Protein AF-A0A7J3B196-F1 (afdb_monomer)

Mean predicted aligned error: 16.02 Å

Sequence (245 aa):
MRGKVSGYLLSSLKEYFGDEKGEKIAEILSRSNIRCFDDLSTDIPDSLIELMEVSKSSFRNFLEEYGPQAIAKLKERVEDLSSKVKQLETQIGWAKERIQQSIDFRSSTSLKAMRELDVAIGILSSTVSSIQICCEKSSGIDERKAEIYSKTINEAAERLRRASDSDEEFSEQLKDAASSLERIVEIMRELRAGDLLDLLNYTLSILSDIKRTRMRLDFDKNSLILENILLKSKIVSLLCSRFNP

Solvent-accessible surface area (backbone atoms only — not comparable to full-atom values): 13078 Å² total; per-residue (Å²): 133,88,70,70,46,36,72,66,56,41,50,51,34,20,72,75,62,35,65,71,54,10,49,54,40,39,52,52,34,28,75,70,71,39,42,49,52,84,68,59,57,99,76,70,56,67,71,56,35,60,75,55,77,50,56,69,66,61,54,49,52,48,38,60,66,74,17,58,67,30,54,49,54,51,50,55,51,51,52,54,49,51,54,52,50,54,52,51,53,50,53,50,50,54,52,52,53,53,51,50,54,52,51,54,49,51,52,53,34,46,53,52,17,51,52,28,43,52,50,21,50,49,47,51,53,51,49,48,52,50,45,65,75,74,42,56,49,86,37,67,45,53,73,70,58,45,56,55,51,39,55,53,42,48,51,26,22,54,26,23,43,60,13,24,80,38,27,89,88,53,23,65,65,28,42,53,49,20,54,49,40,51,51,47,50,74,48,40,73,80,30,32,42,42,56,51,44,52,54,52,51,49,52,49,50,54,54,48,52,54,52,34,63,74,66,67,60,81,66,61,68,67,57,56,50,50,53,50,47,52,52,51,51,50,50,50,50,56,58,51,56,73,76,55,129

Nearest PDB structures (foldseek):
  6bqg-assembly1_A  TM=6.441E-01  e=1.304E+00  Homo sapiens
  7x8v-assembly5_E  TM=5.276E-01  e=1.187E+00  Oryza sativa Japonica Group
  6mrt-assembly1_A  TM=3.495E-01  e=8.253E+00  Escherichia coli K-12
  7waw-assembly1_A  TM=1.671E-01  e=9.511E+00  Candidatus Arsenophonus nilaparvatae
  2efl-assembly1_A-2  TM=1.698E-01  e=8.253E+00  Homo sapiens

Structure (mmCIF, N/CA/C/O backbone):
data_AF-A0A7J3B196-F1
#
_entry.id   AF-A0A7J3B196-F1
#
loop_
_atom_site.group_PDB
_atom_site.id
_atom_site.type_symbol
_atom_site.label_atom_id
_atom_site.label_alt_id
_atom_site.label_comp_id
_atom_site.label_asym_id
_atom_site.label_entity_id
_atom_site.label_seq_id
_atom_site.pdbx_PDB_ins_code
_atom_site.Cartn_x
_atom_site.Cartn_y
_atom_site.Cartn_z
_atom_site.occupancy
_atom_site.B_iso_or_equiv
_atom_site.auth_seq_id
_atom_site.auth_comp_id
_atom_site.auth_asym_id
_atom_site.auth_atom_id
_atom_site.pdbx_PDB_model_num
ATOM 1 N N . MET A 1 1 ? -50.092 9.506 54.438 1.00 41.31 1 MET A N 1
ATOM 2 C CA . MET A 1 1 ? -49.632 8.531 53.424 1.00 41.31 1 MET A CA 1
ATOM 3 C C . MET A 1 1 ? -48.629 7.596 54.092 1.00 41.31 1 MET A C 1
ATOM 5 O O . MET A 1 1 ? -47.586 8.076 54.511 1.00 41.31 1 MET A O 1
ATOM 9 N N . ARG A 1 2 ? -48.962 6.313 54.312 1.00 44.88 2 ARG A N 1
ATOM 10 C CA . ARG A 1 2 ? -48.014 5.333 54.885 1.00 44.88 2 ARG A CA 1
ATOM 11 C C . ARG A 1 2 ? -46.965 4.995 53.816 1.00 44.88 2 ARG A C 1
ATOM 13 O O . ARG A 1 2 ? -47.340 4.642 52.701 1.00 44.88 2 ARG A O 1
ATOM 20 N N . GLY A 1 3 ? -45.687 5.209 54.129 1.00 55.03 3 GLY A N 1
ATOM 21 C CA . GLY A 1 3 ? -44.577 5.098 53.178 1.00 55.03 3 GLY A CA 1
ATOM 22 C C . GLY A 1 3 ? -44.318 3.651 52.763 1.00 55.03 3 GLY A C 1
ATOM 23 O O . GLY A 1 3 ? -44.183 2.782 53.619 1.00 55.03 3 GLY A O 1
ATOM 24 N N . LYS A 1 4 ? -44.262 3.400 51.452 1.00 76.94 4 LYS A N 1
ATOM 25 C CA . LYS A 1 4 ? -43.912 2.093 50.879 1.00 76.94 4 LYS A CA 1
ATOM 26 C C . LYS A 1 4 ? -42.392 1.898 50.879 1.00 76.94 4 LYS A C 1
ATOM 28 O O . LYS A 1 4 ? -41.651 2.873 50.761 1.00 76.94 4 LYS A O 1
ATOM 33 N N . VAL A 1 5 ? -41.959 0.641 50.982 1.00 83.69 5 VAL A N 1
ATOM 34 C CA . VAL A 1 5 ? -40.577 0.220 50.696 1.00 83.69 5 VAL A CA 1
ATOM 35 C C . VAL A 1 5 ? -40.200 0.635 49.271 1.00 83.69 5 VAL A C 1
ATOM 37 O O . VAL A 1 5 ? -41.066 0.668 48.390 1.00 83.69 5 VAL A O 1
ATOM 40 N N . SER A 1 6 ? -38.932 0.988 49.041 1.00 86.50 6 SER A N 1
ATOM 41 C CA . SER A 1 6 ? -38.449 1.354 47.708 1.00 86.50 6 SER A CA 1
ATOM 42 C C . SER A 1 6 ? -38.717 0.229 46.700 1.00 86.50 6 SER A C 1
ATOM 44 O O . SER A 1 6 ? -38.624 -0.955 47.027 1.00 86.50 6 SER A O 1
ATOM 46 N N . GLY A 1 7 ? -39.044 0.593 45.455 1.00 84.69 7 GLY A N 1
ATOM 47 C CA . GLY A 1 7 ? -39.324 -0.396 44.408 1.00 84.69 7 GLY A CA 1
ATOM 48 C C . GLY A 1 7 ? -38.152 -1.353 44.177 1.00 84.69 7 GLY A C 1
ATOM 49 O O . GLY A 1 7 ? -38.367 -2.532 43.937 1.00 84.69 7 GLY A O 1
ATOM 50 N N . TYR A 1 8 ? -36.921 -0.864 44.339 1.00 85.00 8 TYR A N 1
ATOM 51 C CA . TYR A 1 8 ? -35.714 -1.677 44.222 1.00 85.00 8 TYR A CA 1
ATOM 52 C C . TYR A 1 8 ? -35.597 -2.720 45.346 1.00 85.00 8 TYR A C 1
ATOM 54 O O . TYR A 1 8 ? -35.423 -3.896 45.051 1.00 85.00 8 TYR A O 1
ATOM 62 N N . LEU A 1 9 ? -35.784 -2.331 46.617 1.00 86.62 9 LEU A N 1
ATOM 63 C CA . LEU A 1 9 ? -35.750 -3.275 47.746 1.00 86.62 9 LEU A CA 1
ATOM 64 C C . LEU A 1 9 ? -36.871 -4.318 47.644 1.00 86.62 9 LEU A C 1
ATOM 66 O O . LEU A 1 9 ? -36.633 -5.494 47.900 1.00 86.62 9 LEU A O 1
ATOM 70 N N . LEU A 1 10 ? -38.067 -3.917 47.203 1.00 90.12 10 LEU A N 1
ATOM 71 C CA . LEU A 1 10 ? -39.160 -4.854 46.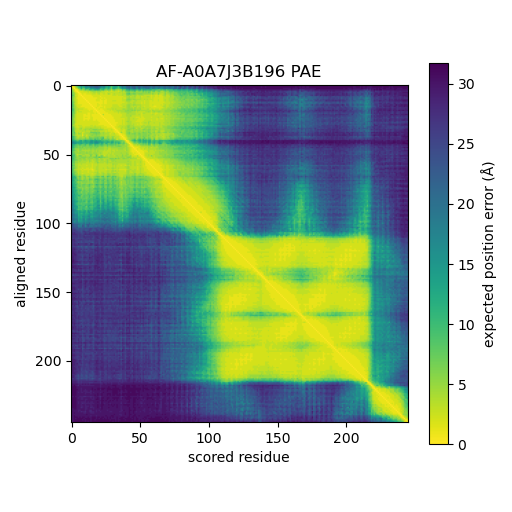940 1.00 90.12 10 LEU A CA 1
ATOM 72 C C . LEU A 1 10 ? -38.793 -5.870 45.848 1.00 90.12 10 LEU A C 1
ATOM 74 O O . LEU A 1 10 ? -38.985 -7.066 46.053 1.00 90.12 10 LEU A O 1
ATOM 78 N N . SER A 1 11 ? -38.260 -5.415 44.712 1.00 90.19 11 SER A N 1
ATOM 79 C CA . SER A 1 11 ? -37.861 -6.307 43.618 1.00 90.19 11 SER A CA 1
ATOM 80 C C . SER A 1 11 ? -36.765 -7.283 44.043 1.00 90.19 11 SER A C 1
ATOM 82 O O . SER A 1 11 ? -36.905 -8.474 43.797 1.00 90.19 11 SER A O 1
ATOM 84 N N . SER A 1 12 ? -35.728 -6.822 44.748 1.00 89.88 12 SER A N 1
ATOM 85 C CA . SER A 1 12 ? -34.648 -7.698 45.220 1.00 89.88 12 SER A CA 1
ATOM 86 C C . SER A 1 12 ? -35.123 -8.717 46.259 1.00 89.88 12 SER A C 1
ATOM 88 O O . SER A 1 12 ? -34.687 -9.864 46.242 1.00 89.88 12 SER A O 1
ATOM 90 N N . LEU A 1 13 ? -36.039 -8.335 47.157 1.00 89.94 13 LEU A N 1
ATOM 91 C CA . LEU A 1 13 ? -36.634 -9.272 48.116 1.00 89.94 13 LEU A CA 1
ATOM 92 C C . LEU A 1 13 ? -37.448 -10.362 47.412 1.00 89.94 13 LEU A C 1
ATOM 94 O O . LEU A 1 13 ? -37.374 -11.523 47.809 1.00 89.94 13 LEU A O 1
ATOM 98 N N . LYS A 1 14 ? -38.204 -10.000 46.371 1.00 92.50 14 LYS A N 1
ATOM 99 C CA . LYS A 1 14 ? -38.949 -10.957 45.542 1.00 92.50 14 LYS A CA 1
ATOM 100 C C . LYS A 1 14 ? -38.027 -11.879 44.756 1.00 92.50 14 LYS A C 1
ATOM 102 O O . LYS A 1 14 ? -38.276 -13.076 44.697 1.00 92.50 14 LYS A O 1
ATOM 107 N N . GLU A 1 15 ? -36.958 -11.332 44.191 1.00 91.81 15 GLU A N 1
ATOM 108 C CA . GLU A 1 15 ? -35.972 -12.095 43.428 1.00 91.81 15 GLU A CA 1
ATOM 109 C C . GLU A 1 15 ? -35.253 -13.128 44.307 1.00 91.81 15 GLU A C 1
ATOM 111 O O . GLU A 1 15 ? -35.120 -14.283 43.913 1.00 91.81 15 GLU A O 1
ATOM 116 N N . TYR A 1 16 ? -34.869 -12.752 45.531 1.00 91.31 16 TYR A N 1
ATOM 117 C CA . TYR A 1 16 ? -34.111 -13.633 46.421 1.00 91.31 16 TYR A CA 1
ATOM 118 C C . TYR A 1 16 ? -34.982 -14.607 47.237 1.00 91.31 16 TYR A C 1
ATOM 120 O O . TYR A 1 16 ? -34.600 -15.759 47.441 1.00 91.31 16 TYR A O 1
ATOM 128 N N . PHE A 1 17 ? -36.150 -14.171 47.728 1.00 89.00 17 PHE A N 1
ATOM 129 C CA . PHE A 1 17 ? -37.017 -14.978 48.604 1.00 89.00 17 PHE A CA 1
ATOM 130 C C . PHE A 1 17 ? -38.280 -15.529 47.915 1.00 89.00 17 PHE A C 1
ATOM 132 O O . PHE A 1 17 ? -38.997 -16.320 48.532 1.00 89.00 17 PHE A O 1
ATOM 139 N N . GLY A 1 18 ? -38.551 -15.141 46.665 1.00 90.69 18 GLY A N 1
ATOM 140 C CA . GLY A 1 18 ? -39.780 -15.444 45.920 1.00 90.69 18 GLY A CA 1
ATOM 141 C C . GLY A 1 18 ? -40.852 -14.355 46.063 1.00 90.69 18 GLY A C 1
ATOM 142 O O . GLY A 1 18 ? -40.863 -13.613 47.043 1.00 90.69 18 GLY A O 1
ATOM 143 N N . ASP A 1 19 ? -41.779 -14.267 45.102 1.00 90.31 19 ASP A N 1
ATOM 144 C CA . ASP A 1 19 ? -42.764 -13.174 45.009 1.00 90.31 19 ASP A CA 1
ATOM 145 C C . ASP A 1 19 ? -43.614 -12.986 46.279 1.00 90.31 19 ASP A C 1
ATOM 147 O O . ASP A 1 19 ? -43.633 -11.896 46.853 1.00 90.31 19 ASP A O 1
ATOM 151 N N . GLU A 1 20 ? -44.283 -14.042 46.755 1.00 89.31 20 GLU A N 1
ATOM 152 C CA . GLU A 1 20 ? -45.166 -13.969 47.932 1.00 89.31 20 GLU A CA 1
ATOM 153 C C . GLU A 1 20 ? -44.391 -13.652 49.219 1.00 89.31 20 GLU A C 1
ATOM 155 O O . GLU A 1 20 ? -44.787 -12.801 50.021 1.00 89.31 20 GLU A O 1
ATOM 160 N N . LYS A 1 21 ? -43.250 -14.323 49.421 1.00 89.06 21 LYS A N 1
ATOM 161 C CA . LYS A 1 21 ? -42.433 -14.149 50.627 1.00 89.06 21 LYS A CA 1
ATOM 162 C C . LYS A 1 21 ? -41.728 -12.791 50.631 1.00 89.06 21 LYS A C 1
ATOM 164 O O . LYS A 1 21 ? -41.655 -12.150 51.677 1.00 89.06 21 LYS A O 1
ATOM 169 N N . GLY A 1 22 ? -41.274 -12.323 49.471 1.00 90.06 22 GLY A N 1
ATOM 170 C CA . GLY A 1 22 ? -40.682 -11.003 49.283 1.00 90.06 22 GLY A CA 1
ATOM 171 C C . GLY A 1 22 ? -41.661 -9.869 49.594 1.00 90.06 22 GLY A C 1
ATOM 172 O O . GLY A 1 22 ? -41.281 -8.916 50.275 1.00 90.06 22 GLY A O 1
ATOM 173 N N . GLU A 1 23 ? -42.933 -9.985 49.189 1.00 91.38 23 GLU A N 1
ATOM 174 C CA . GLU A 1 23 ? -43.976 -9.013 49.568 1.00 91.38 23 GLU A CA 1
ATOM 175 C C . GLU A 1 23 ? -44.238 -8.999 51.072 1.00 91.38 23 GLU A C 1
ATOM 177 O O . GLU A 1 23 ? -44.279 -7.921 51.670 1.00 91.38 23 GLU A O 1
ATOM 182 N N . LYS A 1 24 ? -44.355 -10.178 51.697 1.00 90.00 24 LYS A N 1
ATOM 183 C CA . LYS A 1 24 ? -44.566 -10.297 53.148 1.00 90.00 24 LYS A CA 1
ATOM 184 C C . LYS A 1 24 ? -43.415 -9.656 53.930 1.00 90.00 24 LYS A C 1
ATOM 186 O O . LYS A 1 24 ? -43.651 -8.882 54.858 1.00 90.00 24 LYS A O 1
ATOM 191 N N . ILE A 1 25 ? -42.169 -9.920 53.530 1.00 88.56 25 ILE A N 1
ATOM 192 C CA . ILE A 1 25 ? -40.979 -9.316 54.146 1.00 88.56 25 ILE A CA 1
ATOM 193 C C . ILE A 1 25 ? -40.972 -7.794 53.940 1.00 88.56 25 ILE A C 1
ATOM 195 O O . ILE A 1 25 ? -40.754 -7.050 54.897 1.00 88.56 25 ILE A O 1
ATOM 199 N N . ALA A 1 26 ? -41.273 -7.305 52.734 1.00 88.62 26 ALA A N 1
ATOM 200 C CA . ALA A 1 26 ? -41.348 -5.869 52.464 1.00 88.62 26 ALA A CA 1
ATOM 201 C C . ALA A 1 26 ? -42.437 -5.170 53.299 1.00 88.62 26 ALA A C 1
ATOM 203 O O . ALA A 1 26 ? -42.236 -4.050 53.776 1.00 88.62 26 ALA A O 1
ATOM 204 N N . GLU A 1 27 ? -43.576 -5.824 53.530 1.00 88.50 27 GLU A N 1
ATOM 205 C CA . GLU A 1 27 ? -44.625 -5.298 54.404 1.00 88.50 27 GLU A CA 1
ATOM 206 C C . GLU A 1 27 ? -44.141 -5.167 55.857 1.00 88.50 27 GLU A C 1
ATOM 208 O O . GLU A 1 27 ? -44.372 -4.137 56.501 1.00 88.50 27 GLU A O 1
ATOM 213 N N . ILE A 1 28 ? -43.427 -6.174 56.365 1.00 88.38 28 ILE A N 1
ATOM 214 C CA . ILE A 1 28 ? -42.845 -6.165 57.714 1.00 88.38 28 ILE A CA 1
ATOM 215 C C . ILE A 1 28 ? -41.808 -5.042 57.850 1.00 88.38 28 ILE A C 1
ATOM 217 O O . ILE A 1 28 ? -41.859 -4.275 58.812 1.00 88.38 28 ILE A O 1
ATOM 221 N N . LEU A 1 29 ? -40.920 -4.879 56.865 1.00 86.81 29 LEU A N 1
ATOM 222 C CA . LEU A 1 29 ? -39.924 -3.802 56.849 1.00 86.81 29 LEU A CA 1
ATOM 223 C C . LEU A 1 29 ? -40.579 -2.411 56.812 1.00 86.81 29 LEU A C 1
ATOM 225 O O . LEU A 1 29 ? -40.181 -1.526 57.572 1.00 86.81 29 LEU A O 1
ATOM 229 N N . SER A 1 30 ? -41.643 -2.237 56.017 1.00 86.06 30 SER A N 1
ATOM 230 C CA . SER A 1 30 ? -42.423 -0.991 55.959 1.00 86.06 30 SER A CA 1
ATOM 231 C C . SER A 1 30 ? -43.007 -0.609 57.322 1.00 86.06 30 SER A C 1
ATOM 233 O O . SER A 1 30 ? -42.942 0.556 57.723 1.00 86.06 30 SER A O 1
ATOM 235 N N . ARG A 1 31 ? -43.552 -1.589 58.059 1.00 86.06 31 ARG A N 1
ATOM 236 C CA . ARG A 1 31 ? -44.098 -1.392 59.416 1.00 86.06 31 ARG A CA 1
ATOM 237 C C . ARG A 1 31 ? -43.011 -1.012 60.422 1.00 86.06 31 ARG A C 1
ATOM 239 O O . ARG A 1 31 ? -43.276 -0.223 61.324 1.00 86.06 31 ARG A O 1
ATOM 246 N N . SER A 1 32 ? -41.797 -1.513 60.218 1.00 81.19 32 SER A N 1
ATOM 247 C CA . SER A 1 32 ? -40.608 -1.222 61.025 1.00 81.19 32 SER A CA 1
ATOM 248 C C . SER A 1 32 ? -39.876 0.061 60.611 1.00 81.19 32 SER A C 1
ATOM 250 O O . SER A 1 32 ? -38.779 0.315 61.094 1.00 81.19 32 SER A O 1
ATOM 252 N N . ASN A 1 33 ? -40.476 0.889 59.743 1.00 81.31 33 ASN A N 1
ATOM 253 C CA . ASN A 1 33 ? -39.894 2.126 59.206 1.00 81.31 33 ASN A CA 1
ATOM 254 C C . ASN A 1 33 ? -38.612 1.951 58.367 1.00 81.31 33 ASN A C 1
ATOM 256 O O . ASN A 1 33 ? -37.976 2.952 58.050 1.00 81.31 33 ASN A O 1
ATOM 260 N N . ILE A 1 34 ? -38.282 0.735 57.929 1.00 83.12 34 ILE A N 1
ATOM 261 C CA . ILE A 1 34 ? -37.168 0.471 57.009 1.00 83.12 34 ILE A CA 1
ATOM 262 C C . ILE A 1 34 ? -37.687 0.635 55.584 1.00 83.12 34 ILE A C 1
ATOM 264 O O . ILE A 1 34 ? -38.625 -0.053 55.170 1.00 83.12 34 ILE A O 1
ATOM 268 N N . ARG A 1 35 ? -37.117 1.580 54.834 1.00 80.69 35 ARG A N 1
ATOM 269 C CA . ARG A 1 35 ? -37.657 1.981 53.525 1.00 80.69 35 ARG A CA 1
ATOM 270 C C . ARG A 1 35 ? -36.698 1.707 52.378 1.00 80.69 35 ARG A C 1
ATOM 272 O O . ARG A 1 35 ? -37.167 1.507 51.256 1.00 80.69 35 ARG A O 1
ATOM 279 N N . CYS A 1 36 ? -35.395 1.667 52.632 1.00 81.44 36 CYS A N 1
ATOM 280 C CA . CYS A 1 36 ? -34.379 1.329 51.638 1.00 81.44 36 CYS A CA 1
ATOM 281 C C . CYS A 1 36 ? -33.249 0.474 52.232 1.00 81.44 36 CYS A C 1
ATOM 283 O O . CYS A 1 36 ? -33.214 0.195 53.426 1.00 81.44 36 CYS A O 1
ATOM 285 N N . PHE A 1 37 ? -32.326 0.043 51.369 1.00 77.94 37 PHE A N 1
ATOM 286 C CA . PHE A 1 37 ? -31.158 -0.744 51.764 1.00 77.94 37 PHE A CA 1
ATOM 287 C C . PHE A 1 37 ? -30.212 0.000 52.713 1.00 77.94 37 PHE A C 1
ATOM 289 O O . PHE A 1 37 ? -29.595 -0.648 53.549 1.00 77.94 37 PHE A O 1
ATOM 296 N N . ASP A 1 38 ? -30.118 1.330 52.623 1.00 75.69 38 ASP A N 1
ATOM 297 C CA . ASP A 1 38 ? -29.235 2.133 53.485 1.00 75.69 38 ASP A CA 1
ATOM 298 C C . ASP A 1 38 ? -29.689 2.133 54.958 1.00 75.69 38 ASP A C 1
ATOM 300 O O . ASP A 1 38 ? -28.868 2.309 55.856 1.00 75.69 38 ASP A O 1
ATOM 304 N N . ASP A 1 39 ? -30.982 1.886 55.211 1.00 76.06 39 ASP A N 1
ATOM 305 C CA . ASP A 1 39 ? -31.559 1.770 56.559 1.00 76.06 39 ASP A CA 1
ATOM 306 C C . ASP A 1 39 ? -31.238 0.412 57.215 1.00 76.06 39 ASP A C 1
ATOM 308 O O . ASP A 1 39 ? -31.331 0.257 58.436 1.00 76.06 39 ASP A O 1
ATOM 312 N N . LEU A 1 40 ? -30.882 -0.591 56.405 1.00 72.25 40 LEU A N 1
ATOM 313 C CA . LEU A 1 40 ? -30.475 -1.914 56.863 1.00 72.25 40 LEU A CA 1
ATOM 314 C C . LEU A 1 40 ? -28.986 -1.856 57.219 1.00 72.25 40 LEU A C 1
ATOM 316 O O . LEU A 1 40 ? -28.114 -2.157 56.404 1.00 72.25 40 LEU A O 1
ATOM 320 N N . SER A 1 41 ? -28.688 -1.451 58.457 1.00 64.00 41 SER A N 1
ATOM 321 C CA . SER A 1 41 ? -27.350 -1.635 59.023 1.00 64.00 41 SER A CA 1
ATOM 322 C C . SER A 1 41 ? -27.016 -3.133 59.116 1.00 64.00 41 SER A C 1
ATOM 324 O O . SER A 1 41 ? -27.888 -4.000 59.023 1.00 64.00 41 SER A O 1
ATOM 326 N N . THR A 1 42 ? -25.742 -3.471 59.318 1.00 59.94 42 THR A N 1
ATOM 327 C CA . THR A 1 42 ? -25.288 -4.868 59.460 1.00 59.94 42 THR A CA 1
ATOM 328 C C . THR A 1 42 ? -25.933 -5.629 60.628 1.00 59.94 42 THR A C 1
ATOM 330 O O . THR A 1 42 ? -25.859 -6.861 60.645 1.00 59.94 42 THR A O 1
ATOM 333 N N . ASP A 1 43 ? -26.588 -4.930 61.563 1.00 63.16 43 ASP A N 1
ATOM 334 C CA . ASP A 1 43 ? -27.217 -5.503 62.753 1.00 63.16 43 ASP A CA 1
ATOM 335 C C . ASP A 1 43 ? -28.735 -5.328 62.726 1.00 63.16 43 ASP A C 1
ATOM 337 O O . ASP A 1 43 ? -29.312 -4.377 63.255 1.00 63.16 43 ASP A O 1
ATOM 341 N N . ILE A 1 44 ? -29.397 -6.304 62.114 1.00 71.88 44 ILE A N 1
ATOM 342 C CA . ILE A 1 44 ? -30.852 -6.409 62.145 1.00 71.88 44 ILE A CA 1
ATOM 343 C C . ILE A 1 44 ? -31.277 -6.994 63.496 1.00 71.88 44 ILE A C 1
ATOM 345 O O . ILE A 1 44 ? -30.739 -8.039 63.883 1.00 71.88 44 ILE A O 1
ATOM 349 N N . PRO A 1 45 ? -32.249 -6.380 64.201 1.00 78.12 45 PRO A N 1
ATOM 350 C CA . PRO A 1 45 ? -32.761 -6.914 65.457 1.00 78.12 45 PRO A CA 1
ATOM 351 C C . PRO A 1 45 ? -33.286 -8.342 65.288 1.00 78.12 45 PRO A C 1
ATOM 353 O O . PRO A 1 45 ? -34.030 -8.618 64.345 1.00 78.12 45 PRO A O 1
ATOM 356 N N . ASP A 1 46 ? -32.963 -9.235 66.225 1.00 78.75 46 ASP A N 1
ATOM 357 C CA . ASP A 1 46 ? -33.421 -10.632 66.172 1.00 78.75 46 ASP A CA 1
ATOM 358 C C . ASP A 1 46 ? -34.958 -10.726 66.159 1.00 78.75 46 ASP A C 1
ATOM 360 O O . ASP A 1 46 ? -35.521 -11.545 65.438 1.00 78.75 46 ASP A O 1
ATOM 364 N N . SER A 1 47 ? -35.644 -9.793 66.826 1.00 79.50 47 SER A N 1
ATOM 365 C CA . SER A 1 47 ? -37.106 -9.665 66.779 1.00 79.50 47 SER A CA 1
ATOM 366 C C . SER A 1 47 ? -37.650 -9.381 65.374 1.00 79.50 47 SER A C 1
ATOM 368 O O . SER A 1 47 ? -38.740 -9.831 65.031 1.00 79.50 47 SER A O 1
ATOM 370 N N . LEU A 1 48 ? -36.906 -8.656 64.534 1.00 80.56 48 LEU A N 1
ATOM 371 C CA . LEU A 1 48 ? -37.299 -8.404 63.149 1.00 80.56 48 LEU A CA 1
ATOM 372 C C . LEU A 1 48 ? -37.059 -9.640 62.273 1.00 80.56 48 LEU A C 1
ATOM 374 O O . LEU A 1 48 ? -37.883 -9.945 61.416 1.00 80.56 48 LEU A O 1
ATOM 378 N N . ILE A 1 49 ? -35.966 -10.371 62.511 1.00 83.19 49 ILE A N 1
ATOM 379 C CA . ILE A 1 49 ? -35.664 -11.641 61.832 1.00 83.19 49 ILE A CA 1
ATOM 380 C C . ILE A 1 49 ? -36.750 -12.686 62.122 1.00 83.19 49 ILE A C 1
ATOM 382 O O . ILE A 1 49 ? -37.239 -13.330 61.193 1.00 83.19 49 ILE A O 1
ATOM 386 N N . GLU A 1 50 ? -37.166 -12.805 63.385 1.00 82.31 50 GLU A N 1
ATOM 387 C CA . GLU A 1 50 ? -38.256 -13.693 63.804 1.00 82.31 50 GLU A CA 1
ATOM 388 C C . GLU A 1 50 ? -39.570 -13.348 63.098 1.00 82.31 50 GLU A C 1
ATOM 390 O O . GLU A 1 50 ? -40.226 -14.234 62.551 1.00 82.31 50 GLU A O 1
ATOM 395 N N . LEU A 1 51 ? -39.922 -12.058 63.031 1.00 82.69 51 LEU A N 1
ATOM 396 C CA . LEU A 1 51 ? -41.130 -11.597 62.340 1.00 82.69 51 LEU A CA 1
ATOM 397 C C . LEU A 1 51 ? -41.107 -11.892 60.835 1.00 82.69 51 LEU A C 1
ATOM 399 O O . LEU A 1 51 ? -42.152 -12.178 60.255 1.00 82.69 51 LEU A O 1
ATOM 403 N N . MET A 1 52 ? -39.935 -11.817 60.201 1.00 83.81 52 MET A N 1
ATOM 404 C CA . MET A 1 52 ? -39.757 -12.097 58.772 1.00 83.81 52 MET A CA 1
ATOM 405 C C . MET A 1 52 ? -39.738 -13.595 58.434 1.00 83.81 52 MET A C 1
ATOM 407 O O . MET A 1 52 ?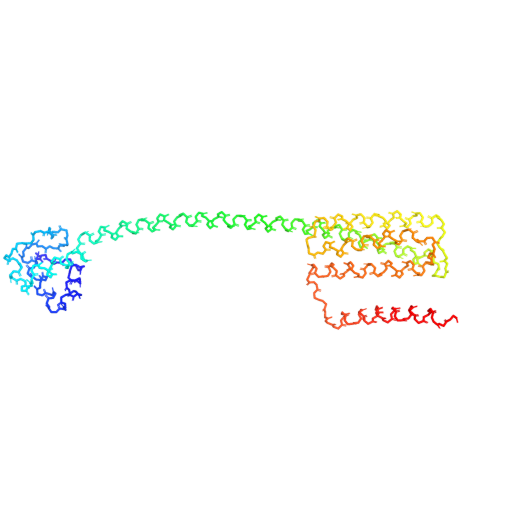 -39.748 -13.933 57.249 1.00 83.81 52 MET A O 1
ATOM 411 N N . GLU A 1 53 ? -39.717 -14.488 59.431 1.00 84.50 53 GLU A N 1
ATOM 412 C CA . GLU A 1 53 ? -39.677 -15.947 59.236 1.00 84.50 53 GLU A CA 1
ATOM 413 C C . GLU A 1 53 ? -38.516 -16.385 58.307 1.00 84.50 53 GLU A C 1
ATOM 415 O O . GLU A 1 53 ? -38.653 -17.228 57.405 1.00 84.50 53 GLU A O 1
ATOM 420 N N . VAL A 1 54 ? -37.347 -15.767 58.495 1.00 84.81 54 VAL A N 1
ATOM 421 C CA . VAL A 1 54 ? -36.097 -16.083 57.786 1.00 84.81 54 VAL A CA 1
ATOM 422 C C . VAL A 1 54 ? -34.978 -16.316 58.789 1.00 84.81 54 VAL A C 1
ATOM 424 O O . VAL A 1 54 ? -35.004 -15.796 59.899 1.00 84.81 54 VAL A O 1
ATOM 427 N N . SER A 1 55 ? -33.965 -17.097 58.413 1.00 86.06 55 SER A N 1
ATOM 428 C CA . SER A 1 55 ? -32.776 -17.217 59.252 1.00 86.06 55 SER A CA 1
ATOM 429 C C . SER A 1 55 ? -31.923 -15.949 59.158 1.00 86.06 55 SER A C 1
ATOM 431 O O . SER A 1 55 ? -31.808 -15.324 58.099 1.00 86.06 55 SER A O 1
ATOM 433 N N . LYS A 1 56 ? -31.247 -15.608 60.260 1.00 84.00 56 LYS A N 1
ATOM 434 C CA . LYS A 1 56 ? -30.291 -14.491 60.310 1.00 84.00 56 LYS A CA 1
ATOM 435 C C . LYS A 1 56 ? -29.187 -14.623 59.254 1.00 84.00 56 LYS A C 1
ATOM 437 O O . LYS A 1 56 ? -28.787 -13.631 58.655 1.00 84.00 56 LYS A O 1
ATOM 442 N N . SER A 1 57 ? -28.732 -15.850 58.984 1.00 85.88 57 SER A N 1
ATOM 443 C CA . SER A 1 57 ? -27.755 -16.136 57.927 1.00 85.88 57 SER A CA 1
ATOM 444 C C . SER A 1 57 ? -28.306 -15.858 56.528 1.00 85.88 57 SER A C 1
ATOM 446 O O . SER A 1 57 ? -27.630 -15.222 55.728 1.00 85.88 57 SER A O 1
ATOM 448 N N . SER A 1 58 ? -29.547 -16.262 56.241 1.00 86.25 58 SER A N 1
ATOM 449 C CA . SER A 1 58 ? -30.163 -16.046 54.929 1.00 86.25 58 SER A CA 1
ATOM 450 C C . SER A 1 58 ? -30.350 -14.564 54.621 1.00 86.25 58 SER A C 1
ATOM 452 O O . SER A 1 58 ? -30.143 -14.152 53.482 1.00 86.25 58 SER A O 1
ATOM 454 N N . PHE A 1 59 ? -30.737 -13.763 55.616 1.00 85.81 59 PHE A N 1
ATOM 455 C CA . PHE A 1 59 ? -30.911 -12.326 55.420 1.00 85.81 59 PHE A CA 1
ATOM 456 C C . PHE A 1 59 ? -29.570 -11.581 55.352 1.00 85.81 59 PHE A C 1
ATOM 458 O O . PHE A 1 59 ? -29.436 -10.617 54.602 1.00 85.81 59 PHE A O 1
ATOM 465 N N . ARG A 1 60 ? -28.542 -12.048 56.074 1.00 84.56 60 ARG A N 1
ATOM 466 C CA . ARG A 1 60 ? -27.183 -11.510 55.932 1.00 84.56 60 ARG A CA 1
ATOM 467 C C . ARG A 1 60 ? -26.628 -11.752 54.525 1.00 84.56 60 ARG A C 1
ATOM 469 O O . ARG A 1 60 ? -26.135 -10.807 53.926 1.00 84.56 60 ARG A O 1
ATOM 476 N N . ASN A 1 61 ? -26.793 -12.954 53.971 1.00 86.62 61 ASN A N 1
ATOM 477 C CA . ASN A 1 61 ? -26.391 -13.248 52.590 1.00 86.62 61 ASN A CA 1
ATOM 478 C C . ASN A 1 61 ? -27.121 -12.347 51.581 1.00 86.62 61 ASN A C 1
ATOM 480 O O . ASN A 1 61 ? -26.495 -11.799 50.681 1.00 86.62 61 ASN A O 1
ATOM 484 N N . PHE A 1 62 ? -28.423 -12.115 51.783 1.00 88.19 62 PHE A N 1
ATOM 485 C CA . PHE A 1 62 ? -29.184 -11.159 50.975 1.00 88.19 62 PHE A CA 1
ATOM 486 C C . PHE A 1 62 ? -28.578 -9.745 51.022 1.00 88.19 62 PHE A C 1
ATOM 488 O O . PHE A 1 62 ? -28.425 -9.105 49.984 1.00 88.19 62 PHE A O 1
ATOM 495 N N . LEU A 1 63 ? -28.189 -9.252 52.202 1.00 84.62 63 LEU A N 1
ATOM 496 C CA . LEU A 1 63 ? -27.526 -7.948 52.328 1.00 84.62 63 LEU A CA 1
ATOM 497 C C . LEU A 1 63 ? -26.118 -7.921 51.718 1.00 84.62 63 LEU A C 1
ATOM 499 O O . LEU A 1 63 ? -25.690 -6.879 51.224 1.00 84.62 63 LEU A O 1
ATOM 503 N N . GLU A 1 64 ? -25.392 -9.035 51.739 1.00 83.44 64 GLU A N 1
ATOM 504 C CA . GLU A 1 64 ? -24.082 -9.144 51.090 1.00 83.44 64 GLU A CA 1
ATOM 505 C C . GLU A 1 64 ? -24.180 -9.133 49.560 1.00 83.44 64 GLU A C 1
ATOM 507 O O . GLU A 1 64 ? -23.255 -8.657 48.901 1.00 83.44 64 GLU A O 1
ATOM 512 N N . GLU A 1 65 ? -25.290 -9.622 49.002 1.00 85.56 65 GLU A N 1
ATOM 513 C CA . GLU A 1 65 ? -25.512 -9.734 47.558 1.00 85.56 65 GLU A CA 1
ATOM 514 C C . GLU A 1 65 ? -26.239 -8.516 46.962 1.00 85.56 65 GLU A C 1
ATOM 516 O O . GLU A 1 65 ? -25.850 -8.027 45.902 1.00 85.56 65 GLU A O 1
ATOM 521 N N . TYR A 1 66 ? -27.241 -7.973 47.662 1.00 83.88 66 TYR A N 1
ATOM 522 C CA . TYR A 1 66 ? -28.098 -6.876 47.177 1.00 83.88 66 TYR A CA 1
ATOM 523 C C . TYR A 1 66 ? -27.988 -5.590 48.008 1.00 83.88 66 TYR A C 1
ATOM 525 O O . TYR A 1 66 ? -28.490 -4.541 47.602 1.00 83.88 66 TYR A O 1
ATOM 533 N N . GLY A 1 67 ? -27.360 -5.647 49.184 1.00 82.88 67 GLY A N 1
ATOM 534 C CA . GLY A 1 67 ? -27.304 -4.526 50.117 1.00 82.88 67 GLY A CA 1
ATOM 535 C C . GLY A 1 67 ? -26.271 -3.445 49.770 1.00 82.88 67 GLY A C 1
ATOM 536 O O . GLY A 1 67 ? -25.590 -3.499 48.740 1.00 82.88 67 GLY A O 1
ATOM 537 N N . PRO A 1 68 ? -26.102 -2.447 50.657 1.00 80.44 68 PRO A N 1
ATOM 538 C CA . PRO A 1 68 ? -25.273 -1.266 50.396 1.00 80.44 68 PRO A CA 1
ATOM 539 C C . PRO A 1 68 ? -23.812 -1.596 50.062 1.00 80.44 68 PRO A C 1
ATOM 541 O O . PRO A 1 68 ? -23.191 -0.934 49.230 1.00 80.44 68 PRO A O 1
ATOM 544 N N . GLN A 1 69 ? -23.264 -2.652 50.671 1.00 78.12 69 GLN A N 1
ATOM 545 C CA . GLN A 1 69 ? -21.888 -3.099 50.437 1.00 78.12 69 GLN A CA 1
ATOM 546 C C . GLN A 1 69 ? -21.698 -3.685 49.030 1.00 78.12 69 GLN A C 1
ATOM 548 O O . GLN A 1 69 ? -20.666 -3.444 48.403 1.00 78.12 69 GLN A O 1
ATOM 553 N N . ALA A 1 70 ? -22.690 -4.416 48.513 1.00 82.06 70 ALA A N 1
ATOM 554 C CA . ALA A 1 70 ? -22.675 -4.931 47.147 1.00 82.06 70 ALA A CA 1
ATOM 555 C C . ALA A 1 70 ? -22.738 -3.787 46.129 1.00 82.06 70 ALA A C 1
ATOM 557 O O . ALA A 1 70 ? -21.945 -3.734 45.187 1.00 82.06 70 ALA A O 1
ATOM 558 N N . ILE A 1 71 ? -23.624 -2.817 46.377 1.00 82.50 71 ILE A N 1
ATOM 559 C CA . ILE A 1 71 ? -23.772 -1.615 45.548 1.00 82.50 71 ILE A CA 1
ATOM 560 C C . ILE A 1 71 ? -22.470 -0.800 45.534 1.00 82.50 71 ILE A C 1
ATOM 562 O O . ILE A 1 71 ? -22.052 -0.334 44.474 1.00 82.50 71 ILE A O 1
ATOM 566 N N . ALA A 1 72 ? -21.800 -0.646 46.680 1.00 83.88 72 ALA A N 1
ATOM 567 C CA . ALA A 1 72 ? -20.518 0.052 46.765 1.00 83.88 72 ALA A CA 1
ATOM 568 C C . ALA A 1 72 ? -19.420 -0.645 45.941 1.00 83.88 72 ALA A C 1
ATOM 570 O O . ALA A 1 72 ? -18.758 0.009 45.137 1.00 83.88 72 ALA A O 1
ATOM 571 N N . LYS A 1 73 ? -19.287 -1.975 46.060 1.00 85.38 73 LYS A N 1
ATOM 572 C CA . LYS A 1 73 ? -18.334 -2.769 45.258 1.00 85.38 73 LY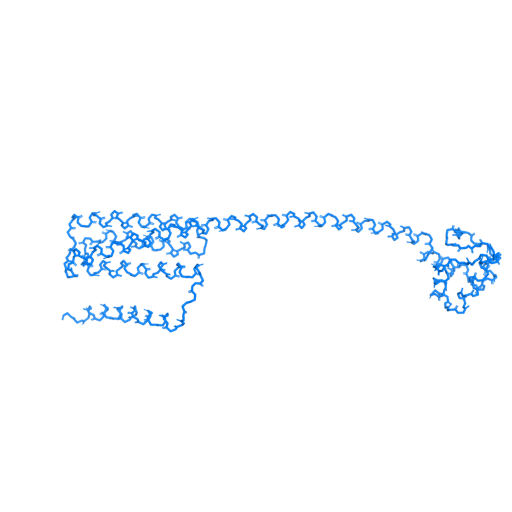S A CA 1
ATOM 573 C C . LYS A 1 73 ? -18.620 -2.677 43.757 1.00 85.38 73 LYS A C 1
ATOM 575 O O . LYS A 1 73 ? -17.694 -2.596 42.951 1.00 85.38 73 LYS A O 1
ATOM 580 N N . LEU A 1 74 ? -19.896 -2.682 43.364 1.00 86.62 74 LEU A N 1
ATOM 581 C CA . LEU A 1 74 ? -20.297 -2.502 41.967 1.00 86.62 74 LEU A CA 1
ATOM 582 C C . LEU A 1 74 ? -19.914 -1.114 41.447 1.00 86.62 74 LEU A C 1
ATOM 584 O O . LEU A 1 74 ? -19.379 -1.019 40.345 1.00 86.62 74 LEU A O 1
ATOM 588 N N . LYS A 1 75 ? -20.132 -0.053 42.234 1.00 88.69 75 LYS A N 1
ATOM 589 C CA . LYS A 1 75 ? -19.730 1.315 41.867 1.00 88.69 75 LYS A CA 1
ATOM 590 C C . LYS A 1 75 ? -18.223 1.429 41.649 1.00 88.69 75 LYS A C 1
ATOM 592 O O . LYS A 1 75 ? -17.814 1.917 40.600 1.00 88.69 75 LYS A O 1
ATOM 597 N N . GLU A 1 76 ? -17.418 0.911 42.573 1.00 91.62 76 GLU A N 1
ATOM 598 C CA . GLU A 1 76 ? -15.953 0.908 42.452 1.00 91.62 76 GLU A CA 1
ATOM 599 C C . GLU A 1 76 ? -15.497 0.176 41.180 1.00 91.62 76 GLU A C 1
ATOM 601 O O . GLU A 1 76 ? -14.672 0.671 40.412 1.00 91.62 76 GLU A O 1
ATOM 606 N N . ARG A 1 77 ? -16.101 -0.982 40.887 1.00 92.00 77 ARG A N 1
ATOM 607 C CA . ARG A 1 77 ? -15.784 -1.752 39.679 1.00 92.00 77 ARG A CA 1
ATOM 608 C C . ARG A 1 77 ? -16.197 -1.037 38.392 1.00 92.00 77 ARG A C 1
ATOM 610 O O . ARG A 1 77 ? -15.494 -1.142 37.388 1.00 92.00 77 ARG A O 1
ATOM 617 N N . VAL A 1 78 ? -17.322 -0.321 38.401 1.00 94.25 78 VAL A N 1
ATOM 618 C CA . VAL A 1 78 ? -17.764 0.510 37.269 1.00 94.25 78 VAL A CA 1
ATOM 619 C C . VAL A 1 78 ? -16.806 1.682 37.048 1.00 94.25 78 VAL A C 1
ATOM 621 O O . VAL A 1 78 ? -16.484 1.985 35.900 1.00 94.25 78 VAL A O 1
ATOM 624 N N . GLU A 1 79 ? -16.308 2.311 38.111 1.00 93.38 79 GLU A N 1
ATOM 625 C CA . GLU A 1 79 ? -15.307 3.379 38.015 1.00 93.38 79 GLU A CA 1
ATOM 626 C C . GLU A 1 79 ? -13.968 2.870 37.463 1.00 93.38 79 GLU A C 1
ATOM 628 O O . GLU A 1 79 ? -13.426 3.474 36.532 1.00 93.38 79 GLU A O 1
ATOM 633 N N . ASP A 1 80 ? -13.476 1.723 37.944 1.00 94.44 80 ASP A N 1
ATOM 634 C CA . ASP A 1 80 ? -12.269 1.078 37.411 1.00 94.44 80 ASP A CA 1
ATOM 635 C C . ASP A 1 80 ? -12.428 0.740 35.918 1.00 94.44 80 ASP A C 1
ATOM 637 O O . ASP A 1 80 ? -11.584 1.109 35.096 1.00 94.44 80 ASP A O 1
ATOM 641 N N . LEU A 1 81 ? -13.549 0.121 35.531 1.00 93.19 81 LEU A N 1
ATOM 642 C CA . LEU A 1 81 ? -13.850 -0.177 34.127 1.00 93.19 81 LEU A CA 1
ATOM 643 C C . LEU A 1 81 ? -13.936 1.092 33.271 1.00 93.19 81 LEU A C 1
ATOM 645 O O . LEU A 1 81 ? -13.378 1.124 32.176 1.00 93.19 81 LEU A O 1
ATOM 649 N N . SER A 1 82 ? -14.577 2.148 33.770 1.00 93.69 82 SER A N 1
ATOM 650 C CA . SER A 1 82 ? -14.662 3.443 33.087 1.00 93.69 82 SER A CA 1
ATOM 651 C C . SER A 1 82 ? -13.275 4.049 32.850 1.00 93.69 82 SER A C 1
ATOM 653 O O . SER A 1 82 ? -12.982 4.539 31.756 1.00 93.69 82 SER A O 1
ATOM 655 N N . SER A 1 83 ? -12.378 3.952 33.835 1.00 93.25 83 SER A N 1
ATOM 656 C CA . SER A 1 83 ? -10.994 4.416 33.694 1.00 93.25 83 SER A CA 1
ATOM 657 C C . SER A 1 83 ? -10.225 3.634 32.618 1.00 93.25 83 SER A C 1
ATOM 659 O O . SER A 1 83 ? -9.549 4.237 31.780 1.00 93.25 83 SER A O 1
ATOM 661 N N . LYS A 1 84 ? -10.401 2.307 32.569 1.00 92.81 84 LYS A N 1
ATOM 662 C CA . LYS A 1 84 ? -9.788 1.427 31.563 1.00 92.81 84 LYS A CA 1
ATOM 663 C C . LYS A 1 84 ? -10.309 1.710 30.159 1.00 92.81 84 LYS A C 1
ATOM 665 O O . LYS A 1 84 ? -9.518 1.750 29.220 1.00 92.81 84 LYS A O 1
ATOM 670 N N . VAL A 1 85 ? -11.611 1.961 30.007 1.00 93.25 85 VAL A N 1
ATOM 671 C CA . VAL A 1 85 ? -12.207 2.341 28.716 1.00 93.25 85 VAL A CA 1
ATOM 672 C C . VAL A 1 85 ? -11.579 3.634 28.194 1.00 93.25 85 VAL A C 1
ATOM 674 O O . VAL A 1 85 ? -11.120 3.653 27.056 1.00 93.25 85 VAL A O 1
ATOM 677 N N . LYS A 1 86 ? -11.437 4.670 29.030 1.00 91.00 86 LYS A N 1
ATOM 678 C CA . LYS A 1 86 ? -10.785 5.932 28.624 1.00 91.00 86 LYS A CA 1
ATOM 679 C C . LYS A 1 86 ? -9.332 5.739 28.178 1.00 91.00 86 LYS A C 1
ATOM 681 O O . LYS A 1 86 ? -8.879 6.361 27.213 1.00 91.00 86 LYS A O 1
ATOM 686 N N . GLN A 1 87 ? -8.585 4.876 28.868 1.00 90.69 87 GLN A N 1
ATOM 687 C CA . GLN A 1 87 ? -7.213 4.540 28.476 1.00 90.69 87 GLN A CA 1
ATOM 688 C C . GLN A 1 87 ? -7.175 3.837 27.114 1.00 90.69 87 GLN A C 1
ATOM 690 O O . GLN A 1 87 ? -6.372 4.208 26.257 1.00 90.69 87 GLN A O 1
ATOM 695 N N . LEU A 1 88 ? -8.065 2.867 26.888 1.00 90.12 88 LEU A N 1
ATOM 696 C CA . LEU A 1 88 ? -8.177 2.162 25.610 1.00 90.12 88 LEU A CA 1
ATOM 697 C C . LEU A 1 88 ? -8.589 3.099 24.469 1.00 90.12 88 LEU A C 1
ATOM 699 O O . LEU A 1 88 ? -8.003 3.028 23.393 1.00 90.12 88 LEU A O 1
ATOM 703 N N . GLU A 1 89 ? -9.533 4.014 24.693 1.00 86.94 89 GLU A N 1
ATOM 704 C CA . GLU A 1 89 ? -9.922 5.027 23.703 1.00 86.94 89 GLU A CA 1
ATOM 705 C C . GLU A 1 89 ? -8.732 5.900 23.284 1.00 86.94 89 GLU A C 1
ATOM 707 O O . GLU A 1 89 ? -8.534 6.152 22.094 1.00 86.94 89 GLU A O 1
ATOM 712 N N . THR A 1 90 ? -7.888 6.289 24.244 1.00 87.88 90 THR A N 1
ATOM 713 C CA . THR A 1 90 ? -6.663 7.060 23.978 1.00 87.88 90 THR A CA 1
ATOM 714 C C . THR A 1 90 ? -5.663 6.252 23.147 1.00 87.88 90 THR A C 1
ATOM 716 O O . THR A 1 90 ? -5.136 6.747 22.150 1.00 87.88 90 THR A O 1
ATOM 719 N N . GLN A 1 91 ? -5.442 4.981 23.503 1.00 85.12 91 GLN A N 1
ATOM 720 C CA . GLN A 1 91 ? -4.565 4.081 22.745 1.00 85.12 91 GLN A CA 1
ATOM 721 C C . GLN A 1 91 ? -5.072 3.848 21.316 1.00 85.12 91 GLN A C 1
ATOM 723 O O . GLN A 1 91 ? -4.279 3.846 20.373 1.00 85.12 91 GLN A O 1
ATOM 728 N N . ILE A 1 92 ? -6.388 3.697 21.138 1.00 88.62 92 ILE A N 1
ATOM 729 C CA . ILE A 1 92 ? -7.022 3.586 19.819 1.00 88.62 92 ILE A CA 1
ATOM 730 C C . ILE A 1 92 ? -6.816 4.874 19.015 1.00 88.62 92 ILE A C 1
ATOM 732 O O . ILE A 1 92 ? -6.536 4.793 17.818 1.00 88.62 92 ILE A O 1
ATOM 736 N N . GLY A 1 93 ? -6.916 6.046 19.649 1.00 87.44 93 GLY A N 1
ATOM 737 C CA . GLY A 1 93 ? -6.605 7.336 19.027 1.00 87.44 93 GLY A CA 1
ATOM 738 C C . GLY A 1 93 ? -5.189 7.367 18.446 1.00 87.44 93 GLY A C 1
ATOM 739 O O . GLY A 1 93 ? -5.020 7.581 17.246 1.00 87.44 93 GLY A O 1
ATOM 740 N N . TRP A 1 94 ? -4.183 7.033 19.257 1.00 84.19 94 TRP A N 1
ATOM 741 C CA . TRP A 1 94 ? -2.785 6.977 18.807 1.00 84.19 94 TRP A CA 1
ATOM 742 C C . TRP A 1 94 ? -2.540 5.929 17.718 1.00 84.19 94 TRP A C 1
ATOM 744 O O . TRP A 1 94 ? -1.785 6.171 16.775 1.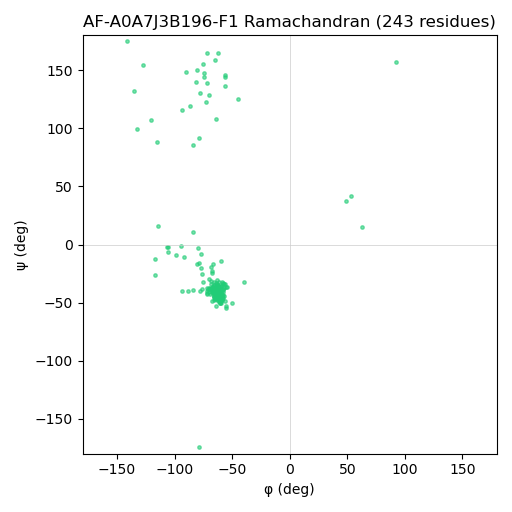00 84.19 94 TRP A O 1
ATOM 754 N N . ALA A 1 95 ? -3.176 4.758 17.814 1.00 79.00 95 ALA A N 1
ATOM 755 C CA . ALA A 1 95 ? -3.065 3.724 16.790 1.00 79.00 95 ALA A CA 1
ATOM 756 C C . ALA A 1 95 ? -3.631 4.203 15.441 1.00 79.00 95 ALA A C 1
ATOM 758 O O . ALA A 1 95 ? -2.998 3.995 14.404 1.00 79.00 95 ALA A O 1
ATOM 759 N N . LYS A 1 96 ? -4.782 4.889 15.452 1.00 77.75 96 LYS A N 1
ATOM 760 C CA . LYS A 1 96 ? -5.388 5.476 14.247 1.00 77.75 96 LYS A CA 1
ATOM 761 C C . LYS A 1 96 ? -4.491 6.537 13.613 1.00 77.75 96 LYS A C 1
ATOM 763 O O . LYS A 1 96 ? -4.273 6.479 12.406 1.00 77.75 96 LYS A O 1
ATOM 768 N N . GLU A 1 97 ? -3.932 7.453 14.403 1.00 74.56 97 GLU A N 1
ATOM 769 C CA . GLU A 1 97 ? -3.013 8.487 13.901 1.00 74.56 97 GLU A CA 1
ATOM 770 C C . GLU A 1 97 ? -1.768 7.880 13.242 1.00 74.56 97 GLU A C 1
ATOM 772 O O . GLU A 1 97 ? -1.390 8.281 12.141 1.00 74.56 97 GLU A O 1
ATOM 777 N N . ARG A 1 98 ? -1.164 6.856 13.859 1.00 68.81 98 ARG A N 1
ATOM 778 C CA . ARG A 1 98 ? -0.003 6.152 13.287 1.00 68.81 98 ARG A CA 1
ATOM 779 C C . ARG A 1 98 ? -0.326 5.447 11.973 1.00 68.81 98 ARG A C 1
ATOM 781 O O . ARG A 1 98 ? 0.489 5.469 11.049 1.00 68.81 98 ARG A O 1
ATOM 788 N N . ILE A 1 99 ? -1.494 4.811 11.886 1.00 71.38 99 ILE A N 1
ATOM 789 C CA . ILE A 1 99 ? -1.959 4.178 10.647 1.00 71.38 99 ILE A CA 1
ATOM 790 C C . ILE A 1 99 ? -2.148 5.244 9.564 1.00 71.38 99 ILE A C 1
ATOM 792 O O . ILE A 1 99 ? -1.648 5.061 8.457 1.00 71.38 99 ILE A O 1
ATOM 796 N N . GLN A 1 100 ? -2.786 6.372 9.887 1.00 69.31 100 GLN A N 1
ATOM 797 C CA . GLN A 1 100 ? -3.003 7.460 8.935 1.00 69.31 100 GLN A CA 1
ATOM 798 C C . GLN A 1 100 ? -1.681 8.034 8.409 1.00 69.31 100 GLN A C 1
ATOM 800 O O . GLN A 1 100 ? -1.490 8.100 7.199 1.00 69.31 100 GLN A O 1
ATOM 805 N N . GLN A 1 101 ? -0.723 8.334 9.290 1.00 65.12 101 GLN A N 1
ATOM 806 C CA . GLN A 1 101 ? 0.612 8.799 8.890 1.00 65.12 101 GLN A CA 1
ATOM 807 C C . GLN A 1 101 ? 1.331 7.795 7.978 1.00 65.12 101 GLN A C 1
ATOM 809 O O . GLN A 1 101 ? 1.993 8.185 7.017 1.00 65.12 101 GLN A O 1
ATOM 814 N N . SER A 1 102 ? 1.182 6.496 8.251 1.00 57.56 102 SER A N 1
ATOM 815 C CA . SER A 1 102 ? 1.768 5.436 7.421 1.00 57.56 102 SER A CA 1
ATOM 816 C C . SER A 1 102 ? 1.118 5.369 6.032 1.00 57.56 102 SER A C 1
ATOM 818 O O . SER A 1 102 ? 1.812 5.146 5.039 1.00 57.56 102 SER A O 1
ATOM 820 N N . ILE A 1 103 ? -0.200 5.580 5.945 1.00 63.97 103 ILE A N 1
ATOM 821 C CA . ILE A 1 103 ? -0.945 5.656 4.679 1.00 63.97 103 ILE A CA 1
ATOM 822 C C . ILE A 1 103 ? -0.509 6.888 3.880 1.00 63.97 103 ILE A C 1
ATOM 824 O O . ILE A 1 103 ? -0.184 6.763 2.697 1.00 63.97 103 ILE A O 1
ATOM 828 N N . ASP A 1 104 ? -0.439 8.053 4.524 1.00 59.47 104 ASP A N 1
ATOM 829 C CA . ASP A 1 104 ? -0.044 9.309 3.886 1.00 59.47 104 ASP A CA 1
ATOM 830 C C . ASP A 1 104 ? 1.392 9.216 3.347 1.00 59.47 104 ASP A C 1
ATOM 832 O O . ASP A 1 104 ? 1.647 9.547 2.186 1.00 59.47 104 ASP A O 1
ATOM 836 N N . PHE A 1 105 ? 2.317 8.653 4.132 1.00 56.38 105 PHE A N 1
ATOM 837 C CA . PHE A 1 105 ? 3.692 8.403 3.700 1.00 56.38 105 PHE A CA 1
ATOM 838 C C . PHE A 1 105 ? 3.752 7.477 2.477 1.00 56.38 105 PHE A C 1
ATOM 840 O O . PHE A 1 105 ? 4.353 7.846 1.466 1.00 56.38 105 PHE A O 1
ATOM 847 N N . ARG A 1 106 ? 3.062 6.326 2.514 1.00 59.00 106 ARG A N 1
ATOM 848 C CA . ARG A 1 106 ? 2.997 5.381 1.382 1.00 59.00 106 ARG A CA 1
ATOM 849 C C . ARG A 1 106 ? 2.383 5.996 0.126 1.00 59.00 106 ARG A C 1
ATOM 851 O O . ARG A 1 106 ? 2.823 5.702 -0.983 1.00 59.00 106 ARG A O 1
ATOM 858 N N . SER A 1 107 ? 1.385 6.866 0.277 1.00 60.03 107 SER A N 1
ATOM 859 C CA . SER A 1 107 ? 0.790 7.579 -0.857 1.00 60.03 107 SER A CA 1
ATOM 860 C C . SER A 1 107 ? 1.797 8.534 -1.514 1.00 60.03 107 SER A C 1
ATOM 862 O O . SER A 1 107 ? 1.875 8.607 -2.740 1.00 60.03 107 SER A O 1
ATOM 864 N N . SER A 1 108 ? 2.639 9.197 -0.713 1.00 61.94 108 SER A N 1
ATOM 865 C CA . SER A 1 108 ? 3.648 10.142 -1.198 1.00 61.94 108 SER A CA 1
ATOM 866 C C . SER A 1 108 ? 4.820 9.459 -1.917 1.00 61.94 108 SER A C 1
ATOM 868 O O . SER A 1 108 ? 5.238 9.921 -2.983 1.00 61.94 108 SER A O 1
ATOM 870 N N . THR A 1 109 ? 5.312 8.330 -1.395 1.00 64.94 109 THR A N 1
ATOM 871 C CA . THR A 1 109 ? 6.401 7.553 -2.011 1.00 64.94 109 THR A CA 1
ATOM 872 C C . THR A 1 109 ? 5.934 6.874 -3.295 1.00 64.94 109 THR A C 1
ATOM 874 O O . THR A 1 109 ? 6.611 6.962 -4.318 1.00 64.94 109 THR A O 1
ATOM 877 N N . SER A 1 110 ? 4.715 6.325 -3.289 1.00 69.38 110 SER A N 1
ATOM 878 C CA . SER A 1 110 ? 4.069 5.749 -4.471 1.00 69.38 110 SER A CA 1
ATOM 879 C C . SER A 1 110 ? 3.873 6.774 -5.599 1.00 69.38 110 SER A C 1
ATOM 881 O O . SER A 1 110 ? 4.152 6.478 -6.762 1.00 69.38 110 SER A O 1
ATOM 883 N N . LEU A 1 111 ? 3.467 8.010 -5.276 1.00 74.25 111 LEU A N 1
ATOM 884 C CA . LEU A 1 111 ? 3.347 9.097 -6.258 1.00 74.25 111 LEU A CA 1
ATOM 885 C C . LEU A 1 111 ? 4.703 9.524 -6.833 1.00 74.25 111 LEU A C 1
ATOM 887 O O . LEU A 1 111 ? 4.798 9.820 -8.025 1.00 74.25 111 LEU A O 1
ATOM 891 N N . LYS A 1 112 ? 5.753 9.562 -6.005 1.00 81.25 112 LYS A N 1
ATOM 892 C CA . LYS A 1 112 ? 7.114 9.872 -6.459 1.00 81.25 112 LYS A CA 1
ATOM 893 C C . LYS A 1 112 ? 7.635 8.793 -7.412 1.00 81.25 112 LYS A C 1
ATOM 895 O O . LYS A 1 112 ? 8.115 9.139 -8.488 1.00 81.25 112 LYS A O 1
ATOM 900 N N . ALA A 1 113 ? 7.463 7.517 -7.062 1.00 84.44 113 ALA A N 1
ATOM 901 C CA . ALA A 1 113 ? 7.828 6.389 -7.917 1.00 84.44 113 ALA A CA 1
ATOM 902 C C . ALA A 1 113 ? 7.088 6.422 -9.265 1.00 84.44 113 ALA A C 1
ATOM 904 O O . ALA A 1 113 ? 7.716 6.306 -10.314 1.00 84.44 113 ALA A O 1
ATOM 905 N N . MET A 1 114 ? 5.772 6.676 -9.253 1.00 84.38 114 MET A N 1
ATOM 906 C CA . MET A 1 114 ? 4.965 6.792 -10.476 1.00 84.38 114 MET A CA 1
ATOM 907 C C . MET A 1 114 ? 5.433 7.924 -11.394 1.00 84.38 114 MET A C 1
ATOM 909 O O . MET A 1 114 ? 5.499 7.737 -12.605 1.00 84.38 114 MET A O 1
ATOM 913 N N . ARG A 1 115 ? 5.799 9.086 -10.838 1.00 82.88 115 ARG A N 1
ATOM 914 C CA . ARG A 1 115 ? 6.328 10.203 -11.638 1.00 82.88 115 ARG A CA 1
ATOM 915 C C . ARG A 1 115 ? 7.654 9.853 -12.304 1.00 82.88 115 ARG A C 1
ATOM 917 O O . ARG A 1 115 ? 7.832 10.156 -13.478 1.00 82.88 115 ARG A O 1
ATOM 924 N N . GLU A 1 116 ? 8.578 9.237 -11.571 1.00 91.44 116 GLU A N 1
ATOM 925 C CA . GLU A 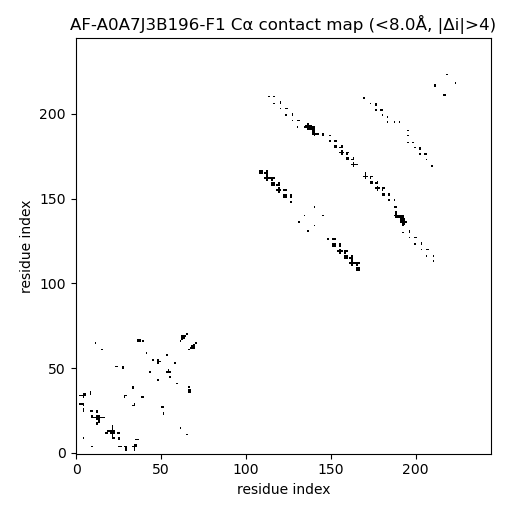1 116 ? 9.871 8.834 -12.137 1.00 91.44 116 GLU A CA 1
ATOM 926 C C . GLU A 1 116 ? 9.694 7.744 -13.211 1.00 91.44 116 GLU A C 1
ATOM 928 O O . GLU A 1 116 ? 10.311 7.826 -14.275 1.00 91.44 116 GLU A O 1
ATOM 933 N N . LEU A 1 117 ? 8.777 6.793 -12.992 1.00 90.38 117 LEU A N 1
ATOM 934 C CA . LEU A 1 117 ? 8.391 5.776 -13.975 1.00 90.38 117 LEU A CA 1
ATOM 935 C C . LEU A 1 117 ? 7.792 6.394 -15.251 1.00 90.38 117 LEU A C 1
ATOM 937 O O . LEU A 1 117 ? 8.190 6.027 -16.356 1.00 90.38 117 LEU A O 1
ATOM 941 N N . ASP A 1 118 ? 6.875 7.357 -15.121 1.00 81.25 118 ASP A N 1
ATOM 942 C CA . ASP A 1 118 ? 6.269 8.057 -16.261 1.00 81.25 118 ASP A CA 1
ATOM 943 C C . ASP A 1 118 ? 7.310 8.805 -17.099 1.00 81.25 118 ASP A C 1
ATOM 945 O O . ASP A 1 118 ? 7.273 8.760 -18.332 1.00 81.25 118 ASP A O 1
ATOM 949 N N . VAL A 1 119 ? 8.266 9.461 -16.435 1.00 84.75 119 VAL A N 1
ATOM 950 C CA . VAL A 1 119 ? 9.376 10.143 -17.109 1.00 84.75 119 VAL A CA 1
ATOM 951 C C . VAL A 1 119 ? 10.247 9.135 -17.859 1.00 84.75 119 VAL A C 1
ATOM 953 O O . VAL A 1 119 ? 10.539 9.356 -19.034 1.00 84.75 119 VAL A O 1
ATOM 956 N N . ALA A 1 120 ? 10.613 8.010 -17.237 1.00 91.00 120 ALA A N 1
ATOM 957 C CA . ALA A 1 120 ? 11.402 6.963 -17.889 1.00 91.00 120 ALA A CA 1
ATOM 958 C C . ALA A 1 120 ? 10.699 6.398 -19.139 1.00 91.00 120 ALA A C 1
ATOM 960 O O . ALA A 1 120 ? 11.307 6.316 -20.208 1.00 91.00 120 ALA A O 1
ATOM 961 N N . ILE A 1 121 ? 9.401 6.080 -19.040 1.00 87.12 121 ILE A N 1
ATOM 962 C CA . ILE A 1 121 ? 8.588 5.604 -20.173 1.00 87.12 121 ILE A CA 1
ATOM 963 C C . ILE A 1 121 ? 8.551 6.647 -21.297 1.00 87.12 121 ILE A C 1
ATOM 965 O O . ILE A 1 121 ? 8.707 6.295 -22.470 1.00 87.12 121 ILE A O 1
ATOM 969 N N . GLY A 1 122 ? 8.376 7.928 -20.962 1.00 68.88 122 GLY A N 1
ATOM 970 C CA . GLY A 1 122 ? 8.368 9.019 -21.939 1.00 68.88 122 GLY A CA 1
ATOM 971 C C . GLY A 1 122 ? 9.699 9.156 -22.683 1.00 68.88 122 GLY A C 1
ATOM 972 O O . GLY A 1 122 ? 9.717 9.260 -23.912 1.00 68.88 122 GLY A O 1
ATOM 973 N N . ILE A 1 123 ? 10.817 9.086 -21.956 1.00 85.81 123 ILE A N 1
ATOM 974 C CA . ILE A 1 123 ? 12.173 9.135 -22.519 1.00 85.81 123 ILE A CA 1
ATOM 975 C C . ILE A 1 123 ? 12.405 7.967 -23.485 1.00 85.81 123 ILE A C 1
ATOM 977 O O . ILE A 1 123 ? 12.841 8.174 -24.622 1.00 85.81 123 ILE A O 1
ATOM 981 N N . LEU A 1 124 ? 12.079 6.743 -23.066 1.00 86.81 124 LEU A N 1
ATOM 982 C CA . LEU A 1 124 ? 12.263 5.545 -23.886 1.00 86.81 124 LEU A CA 1
ATOM 983 C C . LEU A 1 124 ? 11.374 5.564 -25.133 1.00 86.81 124 LEU A C 1
ATOM 985 O O . LEU A 1 124 ? 11.858 5.291 -26.229 1.00 86.81 124 LEU A O 1
ATOM 989 N N . SER A 1 125 ? 10.106 5.959 -25.000 1.00 78.06 125 SER A N 1
ATOM 990 C CA . SER A 1 125 ? 9.169 6.058 -26.132 1.00 78.06 125 SER A CA 1
ATOM 991 C C . SER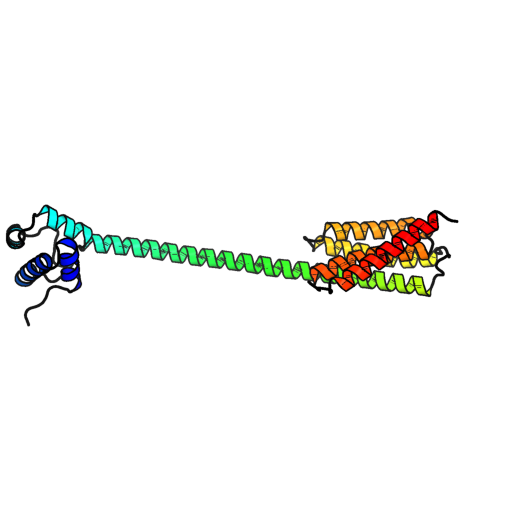 A 1 125 ? 9.635 7.085 -27.170 1.00 78.06 125 SER A C 1
ATOM 993 O O . SER A 1 125 ? 9.580 6.838 -28.379 1.00 78.06 125 SER A O 1
ATOM 995 N N . SER A 1 126 ? 10.149 8.226 -26.701 1.00 76.12 126 SER A N 1
ATOM 996 C CA . SER A 1 126 ? 10.750 9.255 -27.556 1.00 76.12 126 SER A CA 1
ATOM 997 C C . SER A 1 126 ? 12.003 8.735 -28.270 1.00 76.12 126 SER A C 1
ATOM 999 O O . SER A 1 126 ? 12.169 8.930 -29.475 1.00 76.12 126 SER A O 1
ATOM 1001 N N . THR A 1 127 ? 12.848 7.987 -27.556 1.00 83.12 127 THR A N 1
ATOM 1002 C CA . THR A 1 127 ? 14.067 7.380 -28.111 1.00 83.12 127 THR A CA 1
ATOM 1003 C C . THR A 1 127 ? 13.740 6.354 -29.195 1.00 83.12 127 THR A C 1
ATOM 1005 O O . THR A 1 127 ? 14.305 6.416 -30.285 1.00 83.12 127 THR A O 1
ATOM 1008 N N . VAL A 1 128 ? 12.775 5.463 -28.943 1.00 84.62 128 VAL A N 1
ATOM 1009 C CA . VAL A 1 128 ? 12.269 4.492 -29.928 1.00 84.62 128 VAL A CA 1
ATOM 1010 C C . VAL A 1 128 ? 11.767 5.200 -31.184 1.00 84.62 128 VAL A C 1
ATOM 1012 O O . VAL A 1 128 ? 12.167 4.838 -32.290 1.00 84.62 128 VAL A O 1
ATOM 1015 N N . SER A 1 129 ? 10.946 6.239 -31.023 1.00 75.50 129 SER A N 1
ATOM 1016 C CA . SER A 1 129 ? 10.412 7.014 -32.150 1.00 75.50 129 SER A CA 1
ATOM 1017 C C . SER A 1 129 ? 11.533 7.675 -32.959 1.00 75.50 129 SER A C 1
ATOM 1019 O O . SER A 1 129 ? 11.542 7.618 -34.187 1.00 75.50 129 SER A O 1
ATOM 1021 N N . SER A 1 130 ? 12.527 8.252 -32.277 1.00 81.12 130 SER A N 1
ATOM 1022 C CA . SER A 1 130 ? 13.695 8.866 -32.915 1.00 81.12 130 SER A CA 1
ATOM 1023 C C . SER A 1 130 ? 14.506 7.856 -33.730 1.00 81.12 130 SER A C 1
ATOM 1025 O O . SER A 1 130 ? 14.862 8.136 -34.875 1.00 81.12 130 SER A O 1
ATOM 1027 N N . ILE A 1 131 ? 14.749 6.658 -33.189 1.00 83.75 131 ILE A N 1
ATOM 1028 C CA . ILE A 1 131 ? 15.469 5.594 -33.900 1.00 83.75 131 ILE A CA 1
ATOM 1029 C C . ILE A 1 131 ? 14.672 5.128 -35.126 1.00 83.75 131 ILE A C 1
ATOM 1031 O O . ILE A 1 131 ? 15.255 4.981 -36.196 1.00 83.75 131 ILE A O 1
ATOM 1035 N N . GLN A 1 132 ? 13.349 4.955 -35.004 1.00 82.94 132 GLN A N 1
ATOM 1036 C CA . GLN A 1 132 ? 12.478 4.568 -36.125 1.00 82.94 132 GLN A CA 1
ATOM 1037 C C . GLN A 1 132 ? 12.502 5.577 -37.279 1.00 82.94 132 GLN A C 1
ATOM 1039 O O . GLN A 1 132 ? 12.424 5.174 -38.436 1.00 82.94 132 GLN A O 1
ATOM 1044 N N . ILE A 1 133 ? 12.604 6.872 -36.972 1.00 78.31 133 ILE A N 1
ATOM 1045 C CA . ILE A 1 133 ? 12.666 7.942 -37.977 1.00 78.31 133 ILE A CA 1
ATOM 1046 C C . ILE A 1 133 ? 14.066 8.034 -38.597 1.00 78.31 133 ILE A C 1
ATOM 1048 O O . ILE A 1 133 ? 14.202 8.270 -39.795 1.00 78.31 133 ILE A O 1
ATOM 1052 N N . CYS A 1 134 ? 15.113 7.878 -37.783 1.00 82.12 134 CYS A N 1
ATOM 1053 C CA . CYS A 1 134 ? 16.479 8.231 -38.173 1.00 82.12 134 CYS A CA 1
ATOM 1054 C C . CYS A 1 134 ? 17.336 7.050 -38.650 1.00 82.12 134 CYS A C 1
ATOM 1056 O O . CYS A 1 134 ? 18.470 7.278 -39.091 1.00 82.12 134 CYS A O 1
ATOM 1058 N N . CYS A 1 135 ? 16.872 5.806 -38.504 1.00 84.31 135 CYS A N 1
ATOM 1059 C CA . CYS A 1 135 ? 17.670 4.613 -38.786 1.00 84.31 135 CYS A CA 1
ATOM 1060 C C . CYS A 1 135 ? 16.878 3.567 -39.579 1.00 84.31 135 CYS A C 1
ATOM 1062 O O . CYS A 1 135 ? 15.773 3.179 -39.202 1.00 84.31 135 CYS A O 1
ATOM 1064 N N . GLU A 1 136 ? 17.484 3.033 -40.640 1.00 86.25 136 GLU A N 1
ATOM 1065 C CA . GLU A 1 136 ? 16.972 1.829 -41.296 1.00 86.25 136 GLU A CA 1
ATOM 1066 C C . GLU A 1 136 ? 17.226 0.617 -40.399 1.00 86.25 136 GLU A C 1
ATOM 1068 O O . GLU A 1 136 ? 18.308 0.478 -39.830 1.00 86.25 136 GLU A O 1
ATOM 1073 N N . LYS A 1 137 ? 16.264 -0.303 -40.284 1.00 84.19 137 LYS A N 1
ATOM 1074 C CA . LYS A 1 137 ? 16.358 -1.434 -39.340 1.00 84.19 137 LYS A CA 1
ATOM 1075 C C . LYS A 1 137 ? 17.611 -2.296 -39.519 1.00 84.19 137 LYS A C 1
ATOM 1077 O O . LYS A 1 137 ? 18.128 -2.819 -38.537 1.00 84.19 137 LYS A O 1
ATOM 1082 N N . SER A 1 138 ? 18.079 -2.455 -40.755 1.00 87.50 138 SER A N 1
ATOM 1083 C CA . SER A 1 138 ? 19.273 -3.230 -41.104 1.00 87.50 138 SER A CA 1
ATOM 1084 C C . SER A 1 138 ? 20.587 -2.491 -40.852 1.00 87.50 138 SER A C 1
ATOM 1086 O O . SER A 1 138 ? 21.637 -3.131 -40.842 1.00 87.50 138 SER A O 1
ATOM 1088 N N . SER A 1 139 ? 20.547 -1.170 -40.668 1.00 87.38 139 SER A N 1
ATOM 1089 C CA . SER A 1 139 ? 21.742 -0.358 -40.451 1.00 87.38 139 SER A CA 1
ATOM 1090 C C . SER A 1 139 ? 22.307 -0.545 -39.041 1.00 87.38 139 SER A C 1
ATOM 1092 O O . SER A 1 139 ? 21.562 -0.723 -38.075 1.00 87.38 139 SER A O 1
ATOM 1094 N N . GLY A 1 140 ? 23.637 -0.514 -38.932 1.00 88.50 140 GLY A N 1
ATOM 1095 C CA . GLY A 1 140 ? 24.318 -0.337 -37.650 1.00 88.50 140 GLY A CA 1
ATOM 1096 C C . GLY A 1 140 ? 24.164 1.095 -37.133 1.00 88.50 140 GLY A C 1
ATOM 1097 O O . GLY A 1 140 ? 23.785 2.005 -37.875 1.00 88.50 140 GLY A O 1
ATOM 1098 N N . ILE A 1 141 ? 24.467 1.298 -35.855 1.00 88.00 141 ILE A N 1
ATOM 1099 C CA . ILE A 1 141 ? 24.347 2.603 -35.204 1.00 88.00 141 ILE A CA 1
ATOM 1100 C C . ILE A 1 141 ? 25.697 3.315 -35.271 1.00 88.00 141 ILE A C 1
ATOM 1102 O O . ILE A 1 141 ? 26.680 2.854 -34.695 1.00 88.00 141 ILE A O 1
ATOM 1106 N N . ASP A 1 142 ? 25.747 4.440 -35.986 1.00 86.69 142 ASP A N 1
ATOM 1107 C CA . ASP A 1 142 ? 26.957 5.259 -36.057 1.00 86.69 142 ASP A CA 1
ATOM 1108 C C . ASP A 1 142 ? 27.324 5.866 -34.691 1.00 86.69 142 ASP A C 1
ATOM 1110 O O . ASP A 1 142 ? 26.491 6.000 -33.791 1.00 86.69 142 ASP A O 1
ATOM 1114 N N . GLU A 1 143 ? 28.591 6.248 -34.533 1.00 86.50 143 GLU A N 1
ATOM 1115 C CA . GLU A 1 143 ? 29.141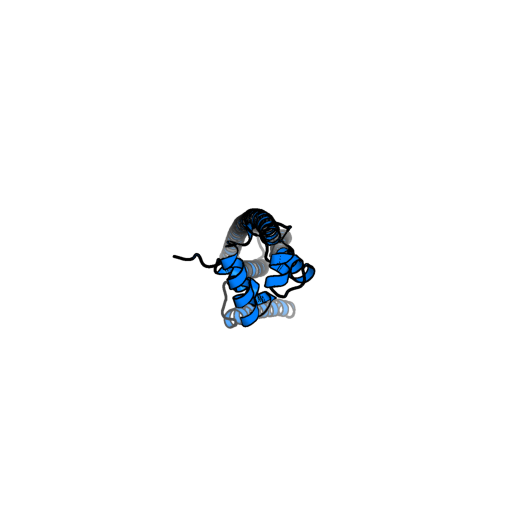 6.714 -33.256 1.00 86.50 143 GLU A CA 1
ATOM 1116 C C . GLU A 1 143 ? 28.395 7.923 -32.672 1.00 86.50 143 GLU A C 1
ATOM 1118 O O . GLU A 1 143 ? 28.165 7.985 -31.462 1.00 86.50 143 GLU A O 1
ATOM 1123 N N . ARG A 1 144 ? 27.956 8.856 -33.524 1.00 87.75 144 ARG A N 1
ATOM 1124 C CA . ARG A 1 144 ? 27.269 10.073 -33.084 1.00 87.75 144 ARG A CA 1
ATOM 1125 C C . ARG A 1 144 ? 25.860 9.763 -32.585 1.00 87.75 144 ARG A C 1
ATOM 1127 O O . ARG A 1 144 ? 25.445 10.298 -31.558 1.00 87.75 144 ARG A O 1
ATOM 1134 N N . LYS A 1 145 ? 25.120 8.906 -33.292 1.00 87.88 145 LYS A N 1
ATOM 1135 C CA . LYS A 1 145 ? 23.792 8.446 -32.862 1.00 87.88 145 LYS A CA 1
ATOM 1136 C C . LYS A 1 145 ? 23.881 7.601 -31.598 1.00 87.88 145 LYS A C 1
ATOM 1138 O O . LYS A 1 145 ? 23.084 7.815 -30.688 1.00 87.88 145 LYS A O 1
ATOM 1143 N N . ALA A 1 146 ? 24.871 6.712 -31.514 1.00 89.00 146 ALA A N 1
ATOM 1144 C CA . ALA A 1 146 ? 25.109 5.898 -30.328 1.00 89.00 146 ALA A CA 1
ATOM 1145 C C . ALA A 1 146 ? 25.341 6.779 -29.093 1.00 89.00 146 ALA A C 1
ATOM 1147 O O . ALA A 1 146 ? 24.711 6.566 -28.066 1.00 89.00 146 ALA A O 1
ATOM 1148 N N . GLU A 1 147 ? 26.167 7.826 -29.189 1.00 91.19 147 GLU A N 1
ATOM 1149 C CA . GLU A 1 147 ? 26.395 8.734 -28.058 1.00 91.19 147 GLU A CA 1
ATOM 1150 C C . GLU A 1 147 ? 25.111 9.458 -27.607 1.00 91.19 147 GLU A C 1
ATOM 1152 O O . GLU A 1 147 ? 24.853 9.585 -26.407 1.00 91.19 147 GLU A O 1
ATOM 1157 N N . ILE A 1 148 ? 24.289 9.914 -28.559 1.00 90.19 148 ILE A N 1
ATOM 1158 C CA . ILE A 1 148 ? 23.016 10.590 -28.270 1.00 90.19 148 ILE A CA 1
ATOM 1159 C C . ILE A 1 148 ? 22.054 9.630 -27.566 1.00 90.19 148 ILE A C 1
ATOM 1161 O O . ILE A 1 148 ? 21.557 9.948 -26.485 1.00 90.19 148 ILE A O 1
ATOM 1165 N N . TYR A 1 149 ? 21.815 8.455 -28.150 1.00 92.19 149 TYR A N 1
ATOM 1166 C CA . TYR A 1 149 ? 20.876 7.482 -27.597 1.00 92.19 149 TYR A CA 1
ATOM 1167 C C . TYR A 1 149 ? 21.345 6.947 -26.245 1.00 92.19 149 TYR A C 1
ATOM 1169 O O . TYR A 1 149 ? 20.528 6.831 -25.334 1.00 92.19 149 TYR A O 1
ATOM 1177 N N . SER A 1 150 ? 22.646 6.715 -26.060 1.00 93.50 150 SER A N 1
ATOM 1178 C CA . SER A 1 150 ? 23.193 6.251 -24.784 1.00 93.50 150 SER A CA 1
ATOM 1179 C C . SER A 1 150 ? 22.968 7.241 -23.644 1.00 93.50 150 SER A C 1
ATOM 1181 O O . SER A 1 150 ? 22.582 6.827 -22.554 1.00 93.50 150 SER A O 1
ATOM 1183 N N . LYS A 1 151 ? 23.130 8.554 -23.875 1.00 94.62 151 LYS A N 1
ATOM 1184 C CA . LYS A 1 151 ? 22.822 9.574 -22.851 1.00 94.62 151 LYS A CA 1
ATOM 1185 C C . LYS A 1 151 ? 21.351 9.531 -22.446 1.00 94.62 151 LYS A C 1
ATOM 1187 O O . LYS A 1 151 ? 21.031 9.578 -21.262 1.00 94.62 151 LYS A O 1
ATOM 1192 N N . THR A 1 152 ? 20.462 9.425 -23.428 1.00 92.00 152 THR A N 1
ATOM 1193 C CA . THR A 1 152 ? 19.017 9.394 -23.200 1.00 92.00 152 THR A CA 1
ATOM 1194 C C . THR A 1 152 ? 18.576 8.115 -22.482 1.00 92.00 152 THR A C 1
ATOM 1196 O O . THR A 1 152 ? 17.775 8.176 -21.552 1.00 92.00 152 THR A O 1
ATOM 1199 N N . ILE A 1 153 ? 19.136 6.964 -22.854 1.00 95.50 153 ILE A N 1
ATOM 1200 C CA . ILE A 1 153 ? 18.833 5.675 -22.222 1.00 95.50 153 ILE A CA 1
ATOM 1201 C C . ILE A 1 153 ? 19.389 5.609 -20.792 1.00 95.50 153 ILE A C 1
ATOM 1203 O O . ILE A 1 153 ? 18.690 5.129 -19.903 1.00 95.50 153 ILE A O 1
ATOM 1207 N N . ASN A 1 154 ? 20.579 6.160 -20.537 1.00 97.31 154 ASN A N 1
ATOM 1208 C CA . ASN A 1 154 ? 21.133 6.249 -19.182 1.00 97.31 154 ASN A CA 1
ATOM 1209 C C . ASN A 1 154 ? 20.281 7.132 -18.256 1.00 97.31 154 ASN A C 1
ATOM 1211 O O . ASN A 1 154 ? 20.069 6.768 -17.103 1.00 97.31 154 ASN A O 1
ATOM 1215 N N . GLU A 1 155 ? 19.733 8.251 -18.747 1.00 95.25 155 GLU A N 1
ATOM 1216 C CA . GLU A 1 155 ? 18.779 9.046 -17.956 1.00 95.25 155 GLU A CA 1
ATOM 1217 C C . GLU A 1 155 ? 17.524 8.224 -17.628 1.00 95.25 155 GLU A C 1
ATOM 1219 O O . GLU A 1 155 ? 17.056 8.256 -16.493 1.00 95.25 155 GLU A O 1
ATOM 1224 N N . ALA A 1 156 ? 16.991 7.443 -18.575 1.00 94.50 156 ALA A N 1
ATOM 1225 C CA . ALA A 1 156 ? 15.867 6.553 -18.287 1.00 94.50 156 ALA A CA 1
ATOM 1226 C C . ALA A 1 156 ? 16.222 5.494 -17.226 1.00 94.50 156 ALA A C 1
ATOM 1228 O O . ALA A 1 156 ? 15.428 5.268 -16.316 1.00 94.50 156 ALA A O 1
ATOM 1229 N N . ALA A 1 157 ? 17.413 4.893 -17.287 1.00 96.94 157 ALA A N 1
ATOM 1230 C CA . ALA A 1 157 ? 17.880 3.938 -16.279 1.00 96.94 157 ALA A CA 1
ATOM 1231 C C . ALA A 1 157 ? 17.981 4.575 -14.880 1.00 96.94 157 ALA A C 1
ATOM 1233 O O . ALA A 1 157 ? 17.499 4.007 -13.900 1.00 96.94 157 ALA A O 1
ATOM 1234 N N . GLU A 1 158 ? 18.516 5.793 -14.784 1.00 96.94 158 GLU A N 1
ATOM 1235 C CA . GLU A 1 158 ? 18.626 6.524 -13.517 1.00 96.94 158 GLU A CA 1
ATOM 1236 C C . GLU A 1 158 ? 17.254 6.907 -12.937 1.00 96.94 158 GLU A C 1
ATOM 1238 O O . GLU A 1 158 ? 17.034 6.884 -11.724 1.00 96.94 158 GLU A O 1
ATOM 1243 N N . ARG A 1 159 ? 16.286 7.229 -13.801 1.00 94.62 159 ARG A N 1
ATOM 1244 C CA . ARG A 1 159 ? 14.888 7.453 -13.400 1.00 94.62 159 ARG A CA 1
ATOM 1245 C C . ARG A 1 159 ? 14.258 6.185 -12.833 1.00 94.62 159 ARG A C 1
ATOM 1247 O O . ARG A 1 159 ? 13.593 6.253 -11.802 1.00 94.62 159 ARG A O 1
ATOM 1254 N N . LEU A 1 160 ? 14.505 5.031 -13.453 1.00 96.12 160 LEU A N 1
ATOM 1255 C CA . LEU A 1 160 ? 14.025 3.740 -12.953 1.00 96.12 160 LEU A CA 1
ATOM 1256 C C . LEU A 1 160 ? 14.659 3.366 -11.608 1.00 96.12 160 LEU A C 1
ATOM 1258 O O . LEU A 1 160 ? 13.947 2.873 -10.737 1.00 96.12 160 LEU A O 1
ATOM 1262 N N . ARG A 1 161 ? 15.944 3.675 -11.383 1.00 94.69 161 ARG A N 1
ATOM 1263 C CA . ARG A 1 161 ? 16.580 3.513 -10.062 1.00 94.69 161 ARG A CA 1
ATOM 1264 C C . ARG A 1 161 ? 15.899 4.357 -8.992 1.00 94.69 161 ARG A C 1
ATOM 1266 O O . ARG A 1 161 ? 15.465 3.819 -7.977 1.00 94.69 161 ARG A O 1
ATOM 1273 N N . ARG A 1 162 ? 15.699 5.651 -9.258 1.00 92.12 162 ARG A N 1
ATOM 1274 C CA . ARG A 1 162 ? 14.981 6.548 -8.337 1.00 92.12 162 ARG A CA 1
ATOM 1275 C C . ARG A 1 162 ? 13.545 6.100 -8.069 1.00 92.12 162 ARG A C 1
ATOM 1277 O O . ARG A 1 162 ? 13.053 6.265 -6.950 1.00 92.12 162 ARG A O 1
ATOM 1284 N N . ALA A 1 163 ? 12.876 5.540 -9.078 1.00 90.75 163 ALA A N 1
ATOM 1285 C CA . ALA A 1 163 ? 11.573 4.911 -8.906 1.00 90.75 163 ALA A CA 1
ATOM 1286 C C . ALA A 1 163 ? 11.676 3.687 -7.981 1.00 90.75 163 ALA A C 1
ATOM 1288 O O . ALA A 1 163 ? 10.903 3.600 -7.032 1.00 90.75 163 ALA A O 1
ATOM 1289 N N . SER A 1 164 ? 12.667 2.812 -8.189 1.00 91.25 164 SER A N 1
ATOM 1290 C CA . SER A 1 164 ? 12.892 1.604 -7.381 1.00 91.25 164 SER A CA 1
ATOM 1291 C C . SER A 1 164 ? 13.199 1.892 -5.909 1.00 91.25 164 SER A C 1
ATOM 1293 O O . SER A 1 164 ? 12.729 1.160 -5.041 1.00 91.25 164 SER A O 1
ATOM 1295 N N . ASP A 1 165 ? 13.904 2.990 -5.612 1.00 88.31 165 ASP A N 1
ATOM 1296 C CA . ASP A 1 165 ? 14.201 3.424 -4.238 1.00 88.31 165 ASP A CA 1
ATOM 1297 C C . ASP A 1 165 ? 12.943 3.866 -3.477 1.00 88.31 165 ASP A C 1
ATOM 1299 O O . ASP A 1 165 ? 12.917 3.899 -2.248 1.00 88.31 165 ASP A O 1
ATOM 1303 N N . SER A 1 166 ? 11.903 4.259 -4.215 1.00 82.94 166 SER A N 1
ATOM 1304 C CA . SER A 1 166 ? 10.642 4.770 -3.670 1.00 82.94 166 SER A CA 1
ATOM 1305 C C . SER A 1 166 ? 9.488 3.763 -3.803 1.00 82.94 166 SER A C 1
ATOM 1307 O O . SER A 1 166 ? 8.373 4.061 -3.368 1.00 82.94 166 SER A O 1
ATOM 1309 N N . ASP A 1 167 ? 9.736 2.598 -4.409 1.00 81.38 167 ASP A N 1
ATOM 1310 C CA . ASP A 1 167 ? 8.745 1.578 -4.756 1.00 81.38 167 ASP A CA 1
ATOM 1311 C C . ASP A 1 167 ? 9.076 0.247 -4.068 1.00 81.38 167 ASP A C 1
ATOM 1313 O O . ASP A 1 167 ? 10.003 -0.441 -4.475 1.00 81.38 167 ASP A O 1
ATOM 1317 N N . GLU A 1 168 ? 8.308 -0.133 -3.042 1.00 79.25 168 GLU A N 1
ATOM 1318 C CA . GLU A 1 168 ? 8.483 -1.420 -2.344 1.00 79.25 168 GLU A CA 1
ATOM 1319 C C . GLU A 1 168 ? 7.937 -2.623 -3.138 1.00 79.25 168 GLU A C 1
ATOM 1321 O O . GLU A 1 168 ? 8.392 -3.744 -2.935 1.00 79.25 168 GLU A O 1
ATOM 1326 N N . GLU A 1 169 ? 6.959 -2.418 -4.025 1.00 84.50 169 GLU A N 1
ATOM 1327 C CA . GLU A 1 169 ? 6.210 -3.500 -4.684 1.00 84.50 169 GLU A CA 1
ATOM 1328 C C . GLU A 1 169 ? 6.887 -3.969 -5.977 1.00 84.50 169 GLU A C 1
ATOM 1330 O O . GLU A 1 169 ? 6.952 -5.169 -6.243 1.00 84.50 169 GLU A O 1
ATOM 1335 N N . PHE A 1 170 ? 7.426 -3.029 -6.757 1.00 86.69 170 PHE A N 1
ATOM 1336 C CA . PHE A 1 170 ? 8.079 -3.298 -8.042 1.00 86.69 170 PHE A CA 1
ATOM 1337 C C . PHE A 1 170 ? 9.580 -2.975 -8.039 1.00 86.69 170 PHE A C 1
ATOM 1339 O O . PHE A 1 170 ? 10.181 -2.846 -9.107 1.00 86.69 170 PHE A O 1
ATOM 1346 N N . SER A 1 171 ? 10.194 -2.822 -6.855 1.00 90.19 171 SER A N 1
ATOM 1347 C CA . SER A 1 171 ? 11.602 -2.413 -6.712 1.00 90.19 171 SER A CA 1
ATOM 1348 C C . SER A 1 171 ? 12.544 -3.244 -7.585 1.00 90.19 171 SER A C 1
ATOM 1350 O O . SER A 1 171 ? 13.335 -2.695 -8.349 1.00 90.19 171 SER A O 1
ATOM 1352 N N . GLU A 1 172 ? 12.431 -4.572 -7.514 1.00 91.62 172 GLU A N 1
ATOM 1353 C CA . GLU A 1 172 ? 13.333 -5.487 -8.217 1.00 91.62 172 GLU A CA 1
ATOM 1354 C C . GLU A 1 172 ? 13.121 -5.437 -9.733 1.00 91.62 172 GLU A C 1
ATOM 1356 O O . GLU A 1 172 ? 14.085 -5.303 -10.479 1.00 91.62 172 GLU A O 1
ATOM 1361 N N . GLN A 1 173 ? 11.871 -5.410 -10.207 1.00 92.38 173 GLN A N 1
ATOM 1362 C CA . GLN A 1 173 ? 11.579 -5.297 -11.639 1.00 92.38 173 GLN A CA 1
ATOM 1363 C C . GLN A 1 173 ? 12.076 -3.966 -12.226 1.00 92.38 173 GLN A C 1
ATOM 1365 O O . GLN A 1 173 ? 12.523 -3.921 -13.373 1.00 92.38 173 GLN A O 1
ATOM 1370 N N . LEU A 1 174 ? 12.014 -2.876 -11.452 1.00 94.19 174 LEU A N 1
ATOM 1371 C CA . LEU A 1 174 ? 12.533 -1.570 -11.862 1.00 94.19 174 LEU A CA 1
ATOM 1372 C C . LEU A 1 174 ? 14.069 -1.550 -11.902 1.00 94.19 174 LEU A C 1
ATOM 1374 O O . LEU A 1 174 ? 14.634 -0.974 -12.834 1.00 94.19 174 LEU A O 1
ATOM 1378 N N . LYS A 1 175 ? 14.744 -2.210 -10.951 1.00 94.94 175 LYS A N 1
ATOM 1379 C CA . LYS A 1 175 ? 16.206 -2.394 -10.980 1.00 94.94 175 LYS A CA 1
ATOM 1380 C C . LYS A 1 175 ? 16.640 -3.247 -12.167 1.00 94.94 175 LYS A C 1
ATOM 1382 O O . LYS A 1 175 ? 17.540 -2.840 -12.896 1.00 94.94 175 LYS A O 1
ATOM 1387 N N . ASP A 1 176 ? 15.962 -4.366 -12.411 1.00 93.94 176 ASP A N 1
ATOM 1388 C CA . ASP A 1 176 ? 16.237 -5.251 -13.545 1.00 93.94 176 ASP A CA 1
ATOM 1389 C C . ASP A 1 176 ? 16.066 -4.519 -14.881 1.00 93.94 176 ASP A C 1
ATOM 1391 O O . ASP A 1 176 ? 16.901 -4.642 -15.784 1.00 93.94 176 ASP A O 1
ATOM 1395 N N . ALA A 1 177 ? 15.011 -3.706 -15.007 1.00 93.56 177 ALA A N 1
ATOM 1396 C CA . ALA A 1 177 ? 14.795 -2.862 -16.176 1.00 93.56 177 ALA A CA 1
ATOM 1397 C C . ALA A 1 177 ? 15.907 -1.810 -16.333 1.00 93.56 177 ALA A C 1
ATOM 1399 O O . ALA A 1 177 ? 16.419 -1.636 -17.439 1.00 93.56 177 ALA A O 1
ATOM 1400 N N . ALA A 1 178 ? 16.328 -1.151 -15.247 1.00 96.06 178 ALA A N 1
ATOM 1401 C CA . ALA A 1 178 ? 17.432 -0.191 -15.270 1.00 96.06 178 ALA A CA 1
ATOM 1402 C C . ALA A 1 178 ? 18.752 -0.844 -15.714 1.00 96.06 178 ALA A C 1
ATOM 1404 O O . ALA A 1 178 ? 19.386 -0.366 -16.652 1.00 96.06 178 ALA A O 1
ATOM 1405 N N . SER A 1 179 ? 19.127 -1.978 -15.119 1.00 95.94 179 SER A N 1
ATOM 1406 C CA . SER A 1 179 ? 20.332 -2.724 -15.500 1.00 95.94 179 SER A CA 1
ATOM 1407 C C . SER A 1 179 ? 20.269 -3.251 -16.934 1.00 95.94 179 SER A C 1
ATOM 1409 O O . SER A 1 179 ? 21.280 -3.280 -17.635 1.00 95.94 179 SER A O 1
ATOM 1411 N N . SER A 1 180 ? 19.079 -3.624 -17.413 1.00 94.06 180 SER A N 1
ATOM 1412 C CA . SER A 1 180 ? 18.881 -4.009 -18.814 1.00 94.06 180 SER A CA 1
ATOM 1413 C C . SER A 1 180 ? 19.138 -2.839 -19.767 1.00 94.06 180 SER A C 1
ATOM 1415 O O . SER A 1 180 ? 19.768 -3.033 -20.805 1.00 94.06 180 SER A O 1
ATOM 1417 N N . LEU A 1 181 ? 18.702 -1.623 -19.419 1.00 95.94 181 LEU A N 1
ATOM 1418 C CA . LEU A 1 181 ? 18.989 -0.416 -20.201 1.00 95.94 181 LEU A CA 1
ATOM 1419 C C . LEU A 1 181 ? 20.484 -0.082 -20.228 1.00 95.94 181 LEU A C 1
ATOM 1421 O O . LEU A 1 181 ? 21.010 0.241 -21.290 1.00 95.94 181 LEU A O 1
ATOM 1425 N N . GLU A 1 182 ? 21.181 -0.207 -19.101 1.00 95.94 182 GLU A N 1
ATOM 1426 C CA . GLU A 1 182 ? 22.633 0.007 -19.039 1.00 95.94 182 GLU A CA 1
ATOM 1427 C C . GLU A 1 182 ? 23.381 -0.995 -19.919 1.00 95.94 182 GLU A C 1
ATOM 1429 O O . GLU A 1 182 ? 24.244 -0.620 -20.711 1.00 95.94 182 GLU A O 1
ATOM 1434 N N . ARG A 1 183 ? 22.968 -2.263 -19.881 1.00 93.50 183 ARG A N 1
ATOM 1435 C CA . ARG A 1 183 ? 23.534 -3.294 -20.748 1.00 93.50 183 ARG A CA 1
ATOM 1436 C C . ARG A 1 183 ? 23.263 -3.029 -22.229 1.00 93.50 183 ARG A C 1
ATOM 1438 O O . ARG A 1 183 ? 24.133 -3.278 -23.057 1.00 93.50 183 ARG A O 1
ATOM 1445 N N . ILE A 1 184 ? 22.080 -2.512 -22.576 1.00 93.12 184 ILE A N 1
ATOM 1446 C CA . ILE A 1 184 ? 21.772 -2.066 -23.944 1.00 93.12 184 ILE A CA 1
ATOM 1447 C C . ILE A 1 184 ? 22.749 -0.968 -24.375 1.00 93.12 184 ILE A C 1
ATOM 1449 O O . ILE A 1 184 ? 23.228 -1.001 -25.506 1.00 93.12 184 ILE A O 1
ATOM 1453 N N . VAL A 1 185 ? 23.064 -0.021 -23.487 1.00 94.50 185 VAL A N 1
ATOM 1454 C CA . VAL A 1 185 ? 24.025 1.057 -23.756 1.00 94.50 185 VAL A CA 1
ATOM 1455 C C . VAL A 1 185 ? 25.431 0.520 -24.015 1.00 94.50 185 VAL A C 1
ATOM 1457 O O . VAL A 1 185 ? 26.076 0.975 -24.960 1.00 94.50 185 VAL A O 1
ATOM 1460 N N . GLU A 1 186 ? 25.883 -0.464 -23.238 1.00 92.81 186 GLU A N 1
ATOM 1461 C CA . GLU A 1 186 ? 27.201 -1.093 -23.403 1.00 92.81 186 GLU A CA 1
ATOM 1462 C C . GLU A 1 186 ? 27.368 -1.755 -24.776 1.00 92.81 186 GLU A C 1
ATOM 1464 O O . GLU A 1 186 ? 28.394 -1.575 -25.430 1.00 92.81 186 GLU A O 1
ATOM 1469 N N . ILE A 1 187 ? 26.345 -2.481 -25.238 1.00 92.19 187 ILE A N 1
ATOM 1470 C CA . ILE A 1 187 ? 26.411 -3.256 -26.488 1.00 92.19 187 ILE A CA 1
ATOM 1471 C C . ILE A 1 187 ? 25.871 -2.496 -27.707 1.00 92.19 187 ILE A C 1
ATOM 1473 O O . ILE A 1 187 ? 25.881 -3.026 -28.813 1.00 92.19 187 ILE A O 1
ATOM 1477 N N . MET A 1 188 ? 25.385 -1.260 -27.545 1.00 90.56 188 MET A N 1
ATOM 1478 C CA . MET A 1 188 ? 24.617 -0.542 -28.574 1.00 90.56 188 MET A CA 1
ATOM 1479 C C . MET A 1 188 ? 25.334 -0.440 -29.924 1.00 90.56 188 MET A C 1
ATOM 1481 O O . MET A 1 188 ? 24.700 -0.529 -30.973 1.00 90.56 188 MET A O 1
ATOM 1485 N N . ARG A 1 189 ? 26.659 -0.263 -29.905 1.00 88.00 189 ARG A N 1
ATOM 1486 C CA . ARG A 1 189 ? 27.489 -0.140 -31.116 1.00 88.00 189 ARG A CA 1
ATOM 1487 C C . ARG A 1 189 ? 27.584 -1.448 -31.911 1.00 88.00 189 ARG A C 1
ATOM 1489 O O . ARG A 1 189 ? 27.916 -1.420 -33.091 1.00 88.00 189 ARG A O 1
ATOM 1496 N N . GLU A 1 190 ? 27.289 -2.574 -31.272 1.00 90.00 190 GLU A N 1
ATOM 1497 C CA . GLU A 1 190 ? 27.303 -3.913 -31.867 1.00 90.00 190 GLU A CA 1
ATOM 1498 C C . GLU A 1 190 ? 25.924 -4.312 -32.421 1.00 90.00 190 GLU A C 1
ATOM 1500 O O . GLU A 1 190 ? 25.803 -5.307 -33.139 1.00 90.00 190 GLU A O 1
ATOM 1505 N N . LEU A 1 191 ? 24.880 -3.537 -32.108 1.00 89.25 191 LEU A N 1
ATOM 1506 C CA . LEU A 1 191 ? 23.503 -3.808 -32.506 1.00 89.25 191 LEU A CA 1
ATOM 1507 C C . LEU A 1 191 ? 23.153 -3.159 -33.846 1.00 89.25 191 LEU A C 1
ATOM 1509 O O . LEU A 1 191 ? 23.590 -2.052 -34.178 1.00 89.25 191 LEU A O 1
ATOM 1513 N N . ARG A 1 192 ? 22.262 -3.815 -34.596 1.00 92.44 192 ARG A N 1
ATOM 1514 C CA . ARG A 1 192 ? 21.519 -3.135 -35.660 1.00 92.44 192 ARG A CA 1
ATOM 1515 C C . ARG A 1 192 ? 20.430 -2.271 -35.030 1.00 92.44 192 ARG A C 1
ATOM 1517 O O . ARG A 1 192 ? 19.923 -2.575 -33.949 1.00 92.44 192 ARG A O 1
ATOM 1524 N N . ALA A 1 193 ? 20.002 -1.226 -35.733 1.00 89.06 193 ALA A N 1
ATOM 1525 C CA . ALA A 1 193 ? 18.922 -0.359 -35.268 1.00 89.06 193 ALA A CA 1
ATOM 1526 C C . ALA A 1 193 ? 17.624 -1.140 -34.986 1.00 89.06 193 ALA A C 1
ATOM 1528 O O . ALA A 1 193 ? 16.904 -0.815 -34.045 1.00 89.06 193 ALA A O 1
ATOM 1529 N N . GLY A 1 194 ? 17.341 -2.193 -35.764 1.00 87.19 194 GLY A N 1
ATOM 1530 C CA . GLY A 1 194 ? 16.230 -3.111 -35.504 1.00 87.19 194 GLY A CA 1
ATOM 1531 C C . GLY A 1 194 ? 16.340 -3.830 -34.155 1.00 87.19 194 GLY A C 1
ATOM 1532 O O . GLY A 1 194 ? 15.374 -3.828 -33.397 1.00 87.19 194 GLY A O 1
ATOM 1533 N N . ASP A 1 195 ? 17.521 -4.359 -33.824 1.00 90.69 195 ASP A N 1
ATOM 1534 C CA . ASP A 1 195 ? 17.761 -5.071 -32.562 1.00 90.69 195 ASP A CA 1
ATOM 1535 C C . ASP A 1 195 ? 17.647 -4.121 -31.359 1.00 90.69 195 ASP A C 1
ATOM 1537 O O . ASP A 1 195 ? 17.021 -4.454 -30.352 1.00 90.69 195 ASP A O 1
ATOM 1541 N N . LEU A 1 196 ? 18.187 -2.900 -31.481 1.00 92.00 196 LEU A N 1
ATOM 1542 C CA . LEU A 1 196 ? 18.040 -1.868 -30.452 1.00 92.00 196 LEU A CA 1
ATOM 1543 C C . LEU A 1 196 ? 16.564 -1.509 -30.226 1.00 92.00 196 LEU A C 1
ATOM 1545 O O . LEU A 1 196 ? 16.118 -1.405 -29.083 1.00 92.00 196 LEU A O 1
ATOM 1549 N N . LEU A 1 197 ? 15.793 -1.332 -31.303 1.00 90.25 197 LEU A N 1
ATOM 1550 C CA . LEU A 1 197 ? 14.363 -1.046 -31.206 1.00 90.25 197 LEU A CA 1
ATOM 1551 C C . LEU A 1 197 ? 13.613 -2.157 -30.479 1.00 90.25 197 LEU A C 1
ATOM 1553 O O . LEU A 1 197 ? 12.751 -1.857 -29.655 1.00 90.25 197 LEU A O 1
ATOM 1557 N N . ASP A 1 198 ? 13.903 -3.420 -30.775 1.00 89.75 198 ASP A N 1
ATOM 1558 C CA . ASP A 1 198 ? 13.206 -4.535 -30.141 1.00 89.75 198 ASP A CA 1
ATOM 1559 C C . ASP A 1 198 ? 13.529 -4.628 -28.642 1.00 89.75 198 ASP A C 1
ATOM 1561 O O . ASP A 1 198 ? 12.610 -4.797 -27.838 1.00 89.75 198 ASP A O 1
ATOM 1565 N N . LEU A 1 199 ? 14.786 -4.404 -28.242 1.00 93.12 199 LEU A N 1
ATOM 1566 C CA . LEU A 1 199 ? 15.184 -4.368 -26.830 1.00 93.12 199 LEU A CA 1
ATOM 1567 C C . LEU A 1 199 ? 14.527 -3.207 -26.065 1.00 93.12 199 LEU A C 1
ATOM 1569 O O . LEU A 1 199 ? 13.991 -3.410 -24.977 1.00 93.12 199 LEU A O 1
ATOM 1573 N N . LEU A 1 200 ? 14.501 -2.001 -26.640 1.00 92.19 200 LEU A N 1
ATOM 1574 C CA . LEU A 1 200 ? 13.856 -0.846 -26.004 1.00 92.19 200 LEU A CA 1
ATOM 1575 C C . LEU A 1 200 ? 12.334 -1.011 -25.908 1.00 92.19 200 LEU A C 1
ATOM 1577 O O . LEU A 1 200 ? 11.740 -0.662 -24.888 1.00 92.19 200 LEU A O 1
ATOM 1581 N N . ASN A 1 201 ? 11.697 -1.570 -26.942 1.00 88.62 201 ASN A N 1
ATOM 1582 C CA . ASN A 1 201 ? 10.263 -1.863 -26.919 1.00 88.62 201 ASN A CA 1
ATOM 1583 C C . ASN A 1 201 ? 9.915 -2.955 -25.903 1.00 88.62 201 ASN A C 1
ATOM 1585 O O . ASN A 1 201 ? 8.870 -2.878 -25.259 1.00 88.62 201 ASN A O 1
ATOM 1589 N N . TYR A 1 202 ? 10.787 -3.947 -25.727 1.00 89.50 202 TYR A N 1
ATOM 1590 C CA . TYR A 1 202 ? 10.624 -4.955 -24.686 1.00 89.50 202 TYR A CA 1
ATOM 1591 C C . TYR A 1 202 ? 10.663 -4.327 -23.288 1.00 89.50 202 TYR A C 1
ATOM 1593 O O . TYR A 1 202 ? 9.746 -4.543 -22.494 1.00 89.50 202 TYR A O 1
ATOM 1601 N N . THR A 1 203 ? 11.653 -3.473 -23.009 1.00 90.44 203 THR A N 1
ATOM 1602 C CA . THR A 1 203 ? 11.717 -2.749 -21.732 1.00 90.44 203 THR A CA 1
ATOM 1603 C C . THR A 1 203 ? 10.486 -1.863 -21.529 1.00 90.44 203 THR A C 1
ATOM 1605 O O . THR A 1 203 ? 9.886 -1.888 -20.458 1.00 90.44 203 THR A O 1
ATOM 1608 N N . LEU A 1 204 ? 10.041 -1.134 -22.559 1.00 88.50 204 LEU A N 1
ATOM 1609 C CA . LEU A 1 204 ? 8.806 -0.342 -22.502 1.00 88.50 204 LEU A CA 1
ATOM 1610 C C . LEU A 1 204 ? 7.569 -1.185 -22.174 1.00 88.50 204 LEU A C 1
ATOM 1612 O O . LEU A 1 204 ? 6.717 -0.729 -21.410 1.00 88.50 204 LEU A O 1
ATOM 1616 N N . SER A 1 205 ? 7.469 -2.398 -22.720 1.00 87.06 205 SER A N 1
ATOM 1617 C CA . SER A 1 205 ? 6.374 -3.324 -22.414 1.00 87.06 205 SER A CA 1
ATOM 1618 C C . SER A 1 205 ? 6.343 -3.680 -20.928 1.00 87.06 205 SER A C 1
ATOM 1620 O O . SER A 1 205 ? 5.295 -3.554 -20.299 1.00 87.06 205 SER A O 1
ATOM 1622 N N . ILE A 1 206 ? 7.491 -4.046 -20.347 1.00 89.56 206 ILE A N 1
ATOM 1623 C CA . ILE A 1 206 ? 7.602 -4.368 -18.914 1.00 89.56 206 ILE A CA 1
ATOM 1624 C C . ILE A 1 206 ? 7.197 -3.165 -18.056 1.00 89.56 206 ILE A C 1
ATOM 1626 O O . ILE A 1 206 ? 6.391 -3.290 -17.136 1.00 89.56 206 ILE A O 1
ATOM 1630 N N . LEU A 1 207 ? 7.716 -1.975 -18.368 1.00 88.94 207 LEU A N 1
ATOM 1631 C CA . LEU A 1 207 ? 7.394 -0.759 -17.615 1.00 88.94 207 LEU A CA 1
ATOM 1632 C C . LEU A 1 207 ? 5.910 -0.385 -17.728 1.00 88.94 207 LEU A C 1
ATOM 1634 O O . LEU A 1 207 ? 5.316 0.118 -16.773 1.00 88.94 207 LEU A O 1
ATOM 1638 N N . SER A 1 208 ? 5.297 -0.666 -18.878 1.00 84.25 208 SER A N 1
ATOM 1639 C CA . SER A 1 208 ? 3.869 -0.452 -19.101 1.00 84.25 208 SER A CA 1
ATOM 1640 C C . SER A 1 208 ? 3.020 -1.438 -18.295 1.00 84.25 208 SER A C 1
ATOM 1642 O O . SER A 1 208 ? 1.993 -1.037 -17.755 1.00 84.25 208 SER A O 1
ATOM 1644 N N . ASP A 1 209 ? 3.444 -2.696 -18.140 1.00 83.81 209 ASP A N 1
ATOM 1645 C CA . ASP A 1 209 ? 2.798 -3.677 -17.250 1.00 83.81 209 ASP A CA 1
ATOM 1646 C C . ASP A 1 209 ? 2.850 -3.240 -15.781 1.00 83.81 209 ASP A C 1
ATOM 1648 O O . ASP A 1 209 ? 1.828 -3.270 -15.087 1.00 83.81 209 ASP A O 1
ATOM 1652 N N . ILE A 1 210 ? 4.007 -2.754 -15.322 1.00 85.75 210 ILE A N 1
ATOM 1653 C CA . ILE A 1 210 ? 4.178 -2.210 -13.965 1.00 85.75 210 ILE A CA 1
ATOM 1654 C C . ILE A 1 210 ? 3.242 -1.014 -13.751 1.00 85.75 210 ILE A C 1
ATOM 1656 O O . ILE A 1 210 ? 2.462 -0.985 -12.795 1.00 85.75 210 ILE A O 1
ATOM 1660 N N . LYS A 1 211 ? 3.259 -0.046 -14.677 1.00 82.56 211 LYS A N 1
ATOM 1661 C CA . LYS A 1 211 ? 2.392 1.138 -14.619 1.00 82.56 211 LYS A CA 1
ATOM 1662 C C . LYS A 1 211 ? 0.911 0.754 -14.597 1.00 82.56 211 LYS A C 1
ATOM 1664 O O . LYS A 1 211 ? 0.152 1.285 -13.787 1.00 82.56 211 LYS A O 1
ATOM 1669 N N . ARG A 1 212 ? 0.493 -0.177 -15.457 1.00 72.38 212 ARG A N 1
ATOM 1670 C CA . ARG A 1 212 ? -0.894 -0.663 -15.525 1.00 72.38 212 ARG A CA 1
ATOM 1671 C C . ARG A 1 212 ? -1.341 -1.296 -14.214 1.00 72.38 212 ARG A C 1
ATOM 1673 O O . ARG A 1 212 ? -2.404 -0.940 -13.705 1.00 72.38 212 ARG A O 1
ATOM 1680 N N . THR A 1 213 ? -0.508 -2.171 -13.656 1.00 77.81 213 THR A N 1
ATOM 1681 C CA . THR A 1 213 ? -0.786 -2.858 -12.389 1.00 77.81 213 THR A CA 1
ATOM 1682 C C . THR A 1 213 ? -0.950 -1.849 -11.250 1.00 77.81 213 THR A C 1
ATOM 1684 O O . THR A 1 213 ? -1.937 -1.901 -10.516 1.00 77.81 213 THR A O 1
ATOM 1687 N N . ARG A 1 214 ? -0.066 -0.844 -11.170 1.00 73.25 214 ARG A N 1
ATOM 1688 C CA . ARG A 1 214 ? -0.159 0.240 -10.176 1.00 73.25 214 ARG A CA 1
ATOM 1689 C C . ARG A 1 214 ? -1.403 1.111 -10.329 1.00 73.25 214 ARG A C 1
ATOM 1691 O O . ARG A 1 214 ? -2.007 1.498 -9.331 1.00 73.25 214 ARG A O 1
ATOM 1698 N N . MET A 1 215 ? -1.802 1.426 -11.560 1.00 69.06 215 MET A N 1
ATOM 1699 C CA . MET A 1 215 ? -2.982 2.258 -11.820 1.00 69.06 215 MET A CA 1
ATOM 1700 C C . MET A 1 215 ? -4.306 1.486 -11.710 1.00 69.06 215 MET A C 1
ATOM 1702 O O . MET A 1 215 ? -5.359 2.106 -11.854 1.00 69.06 215 MET A O 1
ATOM 1706 N N . ARG A 1 216 ? -4.273 0.165 -11.456 1.00 65.06 216 ARG A N 1
ATOM 1707 C CA . ARG A 1 216 ? -5.454 -0.722 -11.485 1.00 65.06 216 ARG A CA 1
ATOM 1708 C C . ARG A 1 216 ? -6.281 -0.523 -12.760 1.00 65.06 216 ARG A C 1
ATOM 1710 O O . ARG A 1 216 ? -7.509 -0.501 -12.729 1.00 65.06 216 ARG A O 1
ATOM 1717 N N . LEU A 1 217 ? -5.589 -0.305 -13.877 1.00 54.47 217 LEU A N 1
ATOM 1718 C CA . LEU A 1 217 ? -6.223 -0.169 -15.180 1.00 54.47 217 LEU A CA 1
ATOM 1719 C C . LEU A 1 217 ? -6.561 -1.575 -15.672 1.00 54.47 217 LEU A C 1
ATOM 1721 O O . LEU A 1 217 ? -5.726 -2.238 -16.286 1.00 54.47 217 LEU A O 1
ATOM 1725 N N . ASP A 1 218 ? -7.773 -2.036 -15.368 1.00 42.53 218 ASP A N 1
ATOM 1726 C CA . ASP A 1 218 ? -8.312 -3.275 -15.922 1.00 42.53 218 ASP A CA 1
ATOM 1727 C C . ASP A 1 218 ? -8.462 -3.118 -17.443 1.00 42.53 218 ASP A C 1
ATOM 1729 O O . ASP A 1 218 ? -9.341 -2.405 -17.931 1.00 42.53 218 ASP A O 1
ATOM 1733 N N . PHE A 1 219 ? -7.606 -3.788 -18.214 1.00 48.00 219 PHE A N 1
ATOM 1734 C CA . PHE A 1 219 ? -7.926 -4.080 -19.608 1.00 48.00 219 PHE A CA 1
ATOM 1735 C C . PHE A 1 219 ? -8.827 -5.311 -19.657 1.00 48.00 219 PHE A C 1
ATOM 1737 O O . PHE A 1 219 ? -8.585 -6.293 -18.951 1.00 48.00 219 PHE A O 1
ATOM 1744 N N . ASP A 1 220 ? -9.830 -5.282 -20.543 1.00 50.53 220 ASP A N 1
ATOM 1745 C CA . ASP A 1 220 ? -10.538 -6.488 -20.971 1.00 50.53 220 ASP A CA 1
ATOM 1746 C C . ASP A 1 220 ? -9.489 -7.572 -21.266 1.00 50.53 220 ASP A C 1
ATOM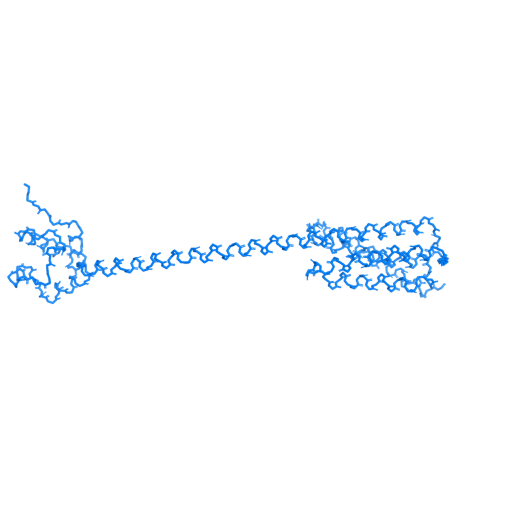 1748 O O . ASP A 1 220 ? -8.551 -7.355 -22.040 1.00 50.53 220 ASP A O 1
ATOM 1752 N N . LYS A 1 221 ? -9.650 -8.730 -20.622 1.00 48.62 221 LYS A N 1
ATOM 1753 C CA . LYS A 1 221 ? -8.852 -9.953 -20.767 1.00 48.62 221 LYS A CA 1
ATOM 1754 C C . LYS A 1 221 ? -8.473 -10.241 -22.229 1.00 48.62 221 LYS A C 1
ATOM 1756 O O . LYS A 1 221 ? -7.377 -10.732 -22.487 1.00 48.62 221 LYS A O 1
ATOM 1761 N N . ASN A 1 222 ? -9.331 -9.878 -23.184 1.00 47.28 222 ASN A N 1
ATOM 1762 C CA . ASN A 1 222 ? -9.087 -10.014 -24.619 1.00 47.28 222 ASN A CA 1
ATOM 1763 C C . ASN A 1 222 ? -7.955 -9.116 -25.151 1.00 47.28 222 ASN A C 1
ATOM 1765 O O . ASN A 1 222 ? -7.182 -9.558 -25.996 1.00 47.28 222 ASN A O 1
ATOM 1769 N N . SER A 1 223 ? -7.806 -7.891 -24.640 1.00 50.25 223 SER A N 1
ATOM 1770 C CA . SER A 1 223 ? -6.736 -6.960 -25.040 1.00 50.25 223 SER A CA 1
ATOM 1771 C C . SER A 1 223 ? -5.370 -7.405 -24.509 1.00 50.25 223 SER A C 1
ATOM 1773 O O . SER A 1 223 ? -4.386 -7.372 -25.244 1.00 50.25 223 SER A O 1
ATOM 1775 N N . LEU A 1 224 ? -5.327 -7.911 -23.269 1.00 53.78 224 LEU A N 1
ATOM 1776 C CA . LEU A 1 224 ? -4.136 -8.526 -22.665 1.00 53.78 224 LEU A CA 1
ATOM 1777 C C . LEU A 1 224 ? -3.681 -9.764 -23.445 1.00 53.78 224 LEU A C 1
ATOM 1779 O O . LEU A 1 224 ? -2.495 -9.929 -23.723 1.00 53.78 224 LEU A O 1
ATOM 1783 N N . ILE A 1 225 ? -4.626 -10.623 -23.835 1.00 55.19 225 ILE A N 1
ATOM 1784 C CA . ILE A 1 225 ? -4.340 -11.797 -24.663 1.00 55.19 225 ILE A CA 1
ATOM 1785 C C . ILE A 1 225 ? -3.806 -11.365 -26.034 1.00 55.19 225 ILE A C 1
ATOM 1787 O O . ILE A 1 225 ? -2.818 -11.930 -26.494 1.00 55.19 225 ILE A O 1
ATOM 1791 N N . LEU A 1 226 ? -4.397 -10.345 -26.664 1.00 52.72 226 LEU A N 1
ATOM 1792 C CA . LEU A 1 226 ? -3.974 -9.872 -27.984 1.00 52.72 226 LEU A CA 1
ATOM 1793 C C . LEU A 1 226 ? -2.559 -9.274 -27.963 1.00 52.72 226 LEU A C 1
ATOM 1795 O O . LEU A 1 226 ? -1.738 -9.615 -28.813 1.00 52.72 226 LEU A O 1
ATOM 1799 N N . GLU A 1 227 ? -2.246 -8.433 -26.977 1.00 55.97 227 GLU A N 1
ATOM 1800 C CA . GLU A 1 227 ? -0.922 -7.818 -26.828 1.00 55.97 227 GLU A CA 1
ATOM 1801 C C . GLU A 1 227 ? 0.150 -8.874 -26.507 1.00 55.97 227 GLU A C 1
ATOM 1803 O O . GLU A 1 227 ? 1.223 -8.885 -27.114 1.00 55.97 227 GLU A O 1
ATOM 1808 N N . ASN A 1 228 ? -0.169 -9.844 -25.642 1.00 63.84 228 ASN A N 1
ATOM 1809 C CA . ASN A 1 228 ? 0.733 -10.948 -25.311 1.00 63.84 228 ASN A CA 1
ATOM 1810 C C . ASN A 1 228 ? 0.952 -11.899 -26.504 1.00 63.84 228 ASN A C 1
ATOM 1812 O O . ASN A 1 228 ? 2.071 -12.366 -26.716 1.00 63.84 228 ASN A O 1
ATOM 1816 N N . ILE A 1 229 ? -0.084 -12.155 -27.316 1.00 59.75 229 ILE A N 1
ATOM 1817 C CA . ILE A 1 229 ? 0.026 -12.911 -28.575 1.00 59.75 229 ILE A CA 1
ATOM 1818 C C . ILE A 1 229 ? 0.909 -12.159 -29.573 1.00 59.75 229 ILE A C 1
ATOM 1820 O O . ILE A 1 229 ? 1.779 -12.778 -30.184 1.00 59.75 229 ILE A O 1
ATOM 1824 N N . LEU A 1 230 ? 0.739 -10.843 -29.724 1.00 56.03 230 LEU A N 1
ATOM 1825 C CA . LEU A 1 230 ? 1.557 -10.031 -30.629 1.00 56.03 230 LEU A CA 1
ATOM 1826 C C . LEU A 1 230 ? 3.031 -10.021 -30.203 1.00 56.03 230 LEU A C 1
ATOM 1828 O O . LEU A 1 230 ? 3.904 -10.239 -31.042 1.00 56.03 230 LEU A O 1
ATOM 1832 N N . LEU A 1 231 ? 3.314 -9.853 -28.909 1.00 61.50 231 LEU A N 1
ATOM 1833 C CA . LEU A 1 231 ? 4.675 -9.888 -28.364 1.00 61.50 231 LEU A CA 1
ATOM 1834 C C . LEU A 1 231 ? 5.319 -11.273 -28.503 1.00 61.50 231 LEU A C 1
ATOM 1836 O O . LEU A 1 231 ? 6.441 -11.379 -28.999 1.00 61.50 231 LEU A O 1
ATOM 1840 N N . LYS A 1 232 ? 4.606 -12.350 -28.149 1.00 60.41 232 LYS A N 1
ATOM 1841 C CA . LYS A 1 232 ? 5.103 -13.729 -28.310 1.00 60.41 232 LYS A CA 1
ATOM 1842 C C . LYS A 1 232 ? 5.316 -14.098 -29.774 1.00 60.41 232 LYS A C 1
ATOM 1844 O O . LYS A 1 232 ? 6.333 -14.702 -30.097 1.00 60.41 232 LYS A O 1
ATOM 1849 N N . SER A 1 233 ? 4.408 -13.702 -30.663 1.00 51.53 233 SER A N 1
ATOM 1850 C CA . SER A 1 233 ? 4.546 -13.903 -32.110 1.00 51.53 233 SER A CA 1
ATOM 1851 C C . SER A 1 233 ? 5.774 -13.173 -32.659 1.00 51.53 233 SER A C 1
ATOM 1853 O O . SER A 1 233 ? 6.532 -13.727 -33.453 1.00 51.53 233 SER A O 1
ATOM 1855 N N . LYS A 1 234 ? 6.050 -11.964 -32.156 1.00 56.78 234 LYS A N 1
ATOM 1856 C CA . LYS A 1 234 ? 7.235 -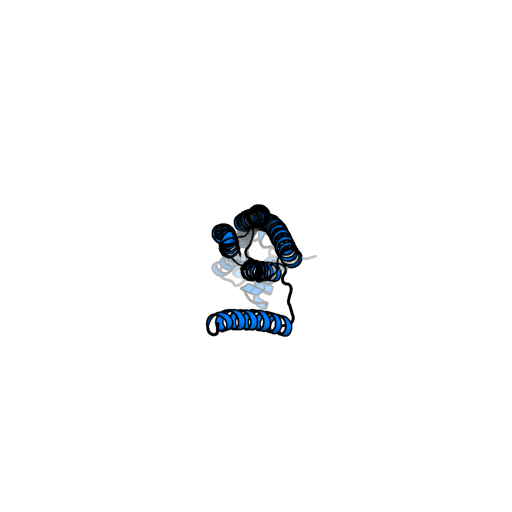11.191 -32.532 1.00 56.78 234 LYS A CA 1
ATOM 1857 C C . LYS A 1 234 ? 8.538 -11.818 -32.014 1.00 56.78 234 LYS A C 1
ATOM 1859 O O . LYS A 1 234 ? 9.504 -11.883 -32.767 1.00 56.78 234 LYS A O 1
ATOM 1864 N N . ILE A 1 235 ? 8.544 -12.373 -30.797 1.00 62.69 235 ILE A N 1
ATOM 1865 C CA . ILE A 1 235 ? 9.673 -13.156 -30.252 1.00 62.69 235 ILE A CA 1
ATOM 1866 C C . ILE A 1 235 ? 9.920 -14.421 -31.081 1.00 62.69 235 ILE A C 1
ATOM 1868 O O . ILE A 1 235 ? 11.059 -14.703 -31.446 1.00 62.69 235 ILE A O 1
ATOM 1872 N N . VAL A 1 236 ? 8.864 -15.167 -31.418 1.00 64.81 236 VAL A N 1
ATOM 1873 C CA . VAL A 1 236 ? 8.972 -16.361 -32.270 1.00 64.81 236 VAL A CA 1
ATOM 1874 C C . VAL A 1 236 ? 9.508 -15.984 -33.650 1.00 64.81 236 VAL A C 1
ATOM 1876 O O . VAL A 1 236 ? 10.419 -16.640 -34.140 1.00 64.81 236 VAL A O 1
ATOM 1879 N N . SER A 1 237 ? 9.031 -14.888 -34.243 1.00 57.84 237 SER A N 1
ATOM 1880 C CA . SER A 1 237 ? 9.546 -14.392 -35.522 1.00 57.84 237 SER A CA 1
ATOM 1881 C C . SER A 1 237 ? 11.036 -14.040 -35.455 1.00 57.84 237 SER A C 1
ATOM 1883 O O . SER A 1 237 ? 11.768 -14.391 -36.376 1.00 57.84 237 SER A O 1
ATOM 1885 N N . LEU A 1 238 ? 11.493 -13.390 -34.380 1.00 53.97 238 LEU A N 1
ATOM 1886 C CA . LEU A 1 238 ? 12.903 -13.031 -34.175 1.00 53.97 238 LEU A CA 1
ATOM 1887 C C . LEU A 1 238 ? 13.795 -14.265 -33.985 1.00 53.97 238 LEU A C 1
ATOM 1889 O O . LEU A 1 238 ? 14.881 -14.351 -34.565 1.00 53.97 238 LEU A O 1
ATOM 1893 N N . LEU A 1 239 ? 13.319 -15.252 -33.221 1.00 56.69 239 LEU A N 1
ATOM 1894 C CA . LEU A 1 239 ? 14.012 -16.526 -33.040 1.00 56.69 239 LEU A CA 1
ATOM 1895 C C . LEU A 1 239 ? 14.080 -17.306 -34.358 1.00 56.69 239 LEU A C 1
ATOM 1897 O O . LEU A 1 239 ? 15.151 -17.779 -34.724 1.00 56.69 239 LEU A O 1
ATOM 1901 N N . CYS A 1 240 ? 12.984 -17.385 -35.115 1.00 50.31 240 CYS A N 1
ATOM 1902 C CA . CYS A 1 240 ? 12.937 -18.097 -36.392 1.00 50.31 240 CYS A CA 1
ATOM 1903 C C . CYS A 1 240 ? 13.766 -17.416 -37.495 1.00 50.31 240 CYS A C 1
ATOM 1905 O O . CYS A 1 240 ? 14.389 -18.122 -38.285 1.00 50.31 240 CYS A O 1
ATOM 1907 N N . SER A 1 241 ? 13.865 -16.081 -37.522 1.00 46.22 241 SER A N 1
ATOM 1908 C CA . SER A 1 241 ? 14.745 -15.366 -38.465 1.00 46.22 241 SER A CA 1
ATOM 1909 C C . SER A 1 241 ? 16.242 -15.597 -38.224 1.00 46.22 241 SER A C 1
ATOM 1911 O O . SER A 1 241 ? 17.044 -15.358 -39.117 1.00 46.22 241 SER A O 1
ATOM 1913 N N . ARG A 1 242 ? 16.641 -16.097 -37.044 1.00 46.91 242 ARG A N 1
ATOM 1914 C CA . ARG A 1 242 ? 18.023 -16.539 -36.777 1.00 46.91 242 ARG A CA 1
ATOM 1915 C C . ARG A 1 242 ? 18.335 -17.945 -37.308 1.00 46.91 242 ARG A C 1
ATOM 1917 O O . ARG A 1 242 ? 19.510 -18.280 -37.409 1.00 46.91 242 ARG A O 1
ATOM 1924 N N . PHE A 1 243 ? 17.322 -18.759 -37.624 1.00 43.97 243 PHE A N 1
ATOM 1925 C CA . PHE A 1 243 ? 17.492 -20.162 -38.036 1.00 43.97 243 PHE A CA 1
ATOM 1926 C C . PHE A 1 243 ? 17.285 -20.419 -39.537 1.00 43.97 243 PHE A C 1
ATOM 1928 O O . PHE A 1 243 ? 17.502 -21.543 -39.978 1.00 43.97 243 PHE A O 1
ATOM 1935 N N . ASN A 1 244 ? 16.932 -19.400 -40.323 1.00 42.84 244 ASN A N 1
ATOM 1936 C CA . ASN A 1 244 ? 16.996 -19.427 -41.787 1.00 42.84 244 ASN A CA 1
ATOM 1937 C C . ASN A 1 244 ? 17.671 -18.129 -42.270 1.00 42.84 244 ASN A C 1
ATOM 1939 O O . ASN A 1 244 ? 16.998 -17.095 -42.264 1.00 42.84 244 ASN A O 1
ATOM 1943 N N . PRO A 1 245 ? 18.977 -18.154 -42.603 1.00 45.41 245 PRO A N 1
ATOM 1944 C CA . PRO A 1 245 ? 19.669 -17.010 -43.195 1.00 45.41 245 PRO A CA 1
ATOM 1945 C C . PRO A 1 245 ? 19.167 -16.682 -44.607 1.00 45.41 245 PRO A C 1
ATOM 1947 O O . PRO A 1 245 ? 18.708 -17.611 -45.313 1.00 45.41 245 PRO A O 1
#

Foldseek 3Di:
DQAFADPLQLVLLCVLVNNVLSVQLRVLCSVVVNRYLVSDDLDDDVVSCVSSVHDNVSVNVSCVCRHPVVVVVVVVVVVVVVVVVVVVVVVVVVVVVVVVVVVVLLVVLLVLLLVLLVVLLVLLVVLLVCLVVPFDQQAAQDPVRLVVSLVSLLSSLVSLCSSLVSDPPCNVVSNVLSVLSNVCSVCRRVHGSNRSSLSSVVSSVSSVVVSCVSVVPDDDPVVVVVVVCVNVVVVVVVVVVVVPD

pLDDT: mean 80.82, std 13.75, range [41.31, 97.31]

Radius of gyration: 42.78 Å; Cα contacts (8 Å, |Δi|>4): 200; chains: 1; bounding box: 79×31×110 Å

Secondary structure (DSSP, 8-state):
-PPPPPHHHHHHHHHHH-HHHHHHHHHHHHHTT--SGGG--S---HHHHHHHT--HHHHHHHHHHHSHHHHHHHHHHHHHHHHHHHHHHHHHHHHHHHHHHHHHHHHHHHHHHHHHHHHHHHHHHHHHHHHHHH--TTSB--HHHHHHHHHHHHHHHHHHHHHHHT-SSSHHHHHHHHHHHHHHHHHGGGSBHHHHHHHHHHHHHHHHHHHHHHHT----HHHHHHHHHHHHHHHHHHHHHTT--